Protein 4HKU (pdb70)

Nearest PDB structures (foldseek):
  4hku-assembly1_B  TM=1.006E+00  e=3.211E-22  Listeria monocytogenes EGD-e
  3s5r-assembly1_B  TM=4.618E-01  e=6.213E-03  Syntrophus aciditrophicus SB
  2oer-assembly1_A  TM=4.654E-01  e=6.213E-03  Pseudomonas aeruginosa
  3vvx-assembly1_A  TM=5.019E-01  e=9.910E-02  Salmonella enterica subsp. enterica serovar Typhimurium str. 14028S
  7n54-assembly1_A  TM=4.561E-01  e=1.204E-01  Salmonella enterica subsp. enterica serovar Typhimurium

Organism: Listeria monocytogenes serovar 1/2a (strain ATCC BAA-679 / EGD-e) (NCBI:txid169963)

InterPro domains:
  IPR001647 DNA-binding HTH domain, TetR-type [PF00440] (9-53)
  IPR001647 DNA-binding HTH domain, TetR-type [PR00455] (9-22)
  IPR001647 DNA-binding HTH domain, TetR-type [PR00455] (30-53)
  IPR001647 DNA-binding HTH domain, TetR-type [PS50977] (3-63)
  IPR009057 Homedomain-like superfamily [SSF46689] (5-70)
  IPR041478 Tetracyclin repressor-like, C-terminal domain 27 [PF17935] (78-171)
  IPR050109 HTH-type, TetR-like transcriptional regulator [PTHR30055] (3-124)

Foldseek 3Di:
DADDLVLLLCLVVVCLVPNVPRWLCNSQVVVVHDSVRCCVNPVTVVVSLVVSLVVVVCVLCVCLLVDDDDPPDALLRQLLVSLVCLLVSQLVCCVPVVSNVRSLVVQVVPPVSVVVVLVSQLVSSCVSNVPPPCSNVVCVLCCCRHRCVNNVVCPDPCNVVVSVVSSVVVD/DDDPVVLLVLCVVCLVVNVPDDLCNSCVVVVHDRCVCVVPPVGVVVSLVVNLVVVVCVLCVCLLPDADDPPDALLVQLLVSLVVLLVSQQVVCVVDVSVCRSLVVQVVPVVSVVVVQVSQLVSSCVRNVPPPCSSVVCVLCCCRRRVVNRVCCPPPCNVVVSVVSSVVPD

Sequence (341 aa):
ARLSQEIILNAEKIIYEKGEKTTLYDIASNLNVTHAALYKHYRNKEDLFQKLALRWLEETSREIFAWTQDAGQTPDDALHDWLWLLADTKKKRYKTDRKFLLYTDYIEQNEELVKNHVAHLAQKAEEVSGRTNQGNAIITAFTYFHNPYFASRWEQAGYVDLFEDVWQIVKRLSQEIILNAEKIIYEKGEKTTLYDIASNLNVTHAALYKHYRNKEDLFQKLALRWLEETSREIFAWTQDAGQTPDDALHDWLWLLADTKKKRYKTDRKFLLYTDYIEQNEELVKNHVAHLAQKAEEVSGRTNQGNAIITAFTYFHNPYFASRWEQAGYVDLFEDVWQIVK

Secondary structure (DSSP, 8-state):
----HHHHH--HHHHHHH-----HHHHHHHTTS-GGGGGGT-SSHHHHHHHHHHHHHHHHTHHHHH--PPTT--HHHHHHHHHHHHHHHHHHHHHHS---HHHHHHHHT-HHHHHHHHHHHHHHHHHHH--TT-HHHHHHHTHHHHSGGGGGGTTSTTHHHHHHHHHHHH-/---HHHHH--HHHHHHH-----HHHHHHHHT--STTTTTT-SSHHHHHHHHHHHHHHHHHHHHHH--PPTT--HHHHHHHHHHHHHHHHHHHHHH----HHHHHHHHT-HHHHHHHHHHHHHHHHHHH--TT-HHHHHHHTHHHH-GGGGGGTTSTTHHHHHHHHHHHH-

CATH classification: 1.10.357.10

B-factor: mean 59.95, std 20.64, range [25.45, 154.66]

Radius of gyration: 24.22 Å; Cα contacts (8 Å, |Δi|>4): 277; chains: 2; bounding box: 47×56×80 Å

Solvent-accessible surface area: 18356 Å² total

Structure (mmCIF, N/CA/C/O backbone):
data_4HKU
#
_entry.id   4HKU
#
_cell.length_a   46.668
_cell.length_b   81.560
_cell.length_c   105.425
_cell.angle_alpha   90.00
_cell.angle_beta   90.00
_cell.angle_gamma   90.00
#
_symmetry.space_group_name_H-M   'P 21 21 21'
#
loop_
_entity.id
_entity.type
_entity.pdbx_description
1 polymer 'TetR transcriptional regulator'
2 water water
#
loop_
_atom_site.group_PDB
_atom_site.id
_atom_site.type_symbol
_atom_site.label_atom_id
_atom_site.label_alt_id
_atom_site.label_comp_id
_atom_site.label_asym_id
_atom_site.label_entity_id
_atom_site.label_seq_id
_atom_site.pdbx_PDB_ins_code
_atom_site.Cartn_x
_atom_site.Cartn_y
_atom_site.Cartn_z
_atom_site.occupancy
_atom_site.B_iso_or_equiv
_atom_site.auth_seq_id
_atom_site.auth_comp_id
_atom_site.auth_asym_id
_atom_site.auth_atom_id
_atom_site.pdbx_PDB_model_num
ATOM 1 N N . ALA A 1 5 ? 52.592 -19.444 -17.148 1.00 98.74 2 ALA A N 1
ATOM 2 C CA . ALA A 1 5 ? 51.547 -19.903 -16.245 1.00 98.06 2 ALA A CA 1
ATOM 3 C C . ALA A 1 5 ? 51.929 -19.569 -14.802 1.00 114.60 2 ALA A C 1
ATOM 4 O O . ALA A 1 5 ? 52.959 -20.042 -14.311 1.00 125.99 2 ALA A O 1
ATOM 6 N N . ARG A 1 6 ? 51.109 -18.752 -14.131 1.00 104.95 3 ARG A N 1
ATOM 7 C CA . ARG A 1 6 ? 51.442 -18.224 -12.797 1.00 89.76 3 ARG A CA 1
ATOM 8 C C . ARG A 1 6 ? 50.251 -18.163 -11.832 1.00 81.29 3 ARG A C 1
ATOM 9 O O . ARG A 1 6 ? 49.094 -18.147 -12.250 1.00 79.06 3 ARG A O 1
ATOM 17 N N . LEU A 1 7 ? 50.559 -18.103 -10.536 1.00 66.04 4 LEU A N 1
ATOM 18 C CA . LEU A 1 7 ? 49.554 -17.928 -9.493 1.00 52.44 4 LEU A CA 1
ATOM 19 C C . LEU A 1 7 ? 48.988 -16.527 -9.533 1.00 46.20 4 LEU A C 1
ATOM 20 O O . LEU A 1 7 ? 49.646 -15.584 -9.988 1.00 63.57 4 LEU A O 1
ATOM 25 N N . SER A 1 8 ? 47.769 -16.398 -9.036 1.00 40.52 5 SER A N 1
ATOM 26 C CA . SER A 1 8 ? 47.154 -15.101 -8.794 1.00 45.79 5 SER A CA 1
ATOM 27 C C . SER A 1 8 ? 47.226 -14.744 -7.300 1.00 42.84 5 SER A C 1
ATOM 28 O O . SER A 1 8 ? 47.275 -15.619 -6.419 1.00 40.62 5 SER A O 1
ATOM 31 N N . GLN A 1 9 ? 47.232 -13.451 -7.023 1.00 54.49 6 GLN A N 1
ATOM 32 C CA . GLN A 1 9 ? 47.233 -12.962 -5.655 1.00 49.78 6 GLN A CA 1
ATOM 33 C C . GLN A 1 9 ? 46.041 -13.523 -4.891 1.00 55.56 6 GLN A C 1
ATOM 34 O O . GLN A 1 9 ? 46.155 -13.858 -3.716 1.00 53.37 6 GLN A O 1
ATOM 40 N N . GLU A 1 10 ? 44.897 -13.627 -5.563 1.00 50.16 7 GLU A N 1
ATOM 41 C CA . GLU A 1 10 ? 43.669 -14.063 -4.898 1.00 50.59 7 GLU A CA 1
ATOM 42 C C . GLU A 1 10 ? 43.616 -15.566 -4.622 1.00 54.64 7 GLU A C 1
ATOM 43 O O . GLU A 1 10 ? 43.012 -15.995 -3.636 1.00 50.31 7 GLU A O 1
ATOM 49 N N . ILE A 1 11 ? 44.266 -16.368 -5.460 1.00 45.10 8 ILE A N 1
ATOM 50 C CA . ILE A 1 11 ? 44.270 -17.802 -5.198 1.00 42.74 8 ILE A CA 1
ATOM 51 C C . ILE A 1 11 ? 45.143 -18.082 -3.986 1.00 32.76 8 ILE A C 1
ATOM 52 O O . ILE A 1 11 ? 44.913 -19.033 -3.232 1.00 43.52 8 ILE A O 1
ATOM 57 N N . ILE A 1 12 ? 46.151 -17.239 -3.800 1.00 41.86 9 ILE A N 1
ATOM 58 C CA . ILE A 1 12 ? 47.055 -17.358 -2.657 1.00 30.51 9 ILE A CA 1
ATOM 59 C C . ILE A 1 12 ? 46.308 -16.910 -1.401 1.00 30.73 9 ILE A C 1
ATOM 60 O O . ILE A 1 12 ? 46.203 -17.649 -0.430 1.00 32.38 9 ILE A O 1
ATOM 65 N N . LEU A 1 13 ? 45.769 -15.698 -1.448 1.00 34.73 10 LEU A N 1
ATOM 66 C CA . LEU A 1 13 ? 44.955 -15.187 -0.368 1.00 40.03 10 LEU A CA 1
ATOM 67 C C . LEU A 1 13 ? 43.887 -16.203 0.019 1.00 38.63 10 LEU A C 1
ATOM 68 O O . LEU A 1 13 ? 43.778 -16.595 1.185 1.00 37.22 10 LEU A O 1
ATOM 73 N N . ASN A 1 14 ? 43.096 -16.623 -0.961 1.00 38.00 11 ASN A N 1
ATOM 74 C CA . ASN A 1 14 ? 42.036 -17.586 -0.692 1.00 33.39 11 ASN A CA 1
ATOM 75 C C . ASN A 1 14 ? 42.549 -18.876 -0.055 1.00 38.90 11 ASN A C 1
ATOM 76 O O . ASN A 1 14 ? 41.896 -19.423 0.836 1.00 34.93 11 ASN A O 1
ATOM 89 N N . ALA A 1 16 ? 45.229 -19.292 1.664 1.00 35.22 13 ALA A N 1
ATOM 90 C CA . ALA A 1 16 ? 45.723 -18.939 2.976 1.00 39.93 13 ALA A CA 1
ATOM 91 C C . ALA A 1 16 ? 44.541 -18.893 3.962 1.00 38.34 13 ALA A C 1
ATOM 92 O O . ALA A 1 16 ? 44.628 -19.374 5.112 1.00 29.45 13 ALA A O 1
ATOM 94 N N . GLU A 1 17 ? 43.431 -18.340 3.492 1.00 28.68 14 GLU A N 1
ATOM 95 C CA . GLU A 1 17 ? 42.268 -18.150 4.352 1.00 28.16 14 GLU A CA 1
ATOM 96 C C . GLU A 1 17 ? 41.655 -19.499 4.696 1.00 30.45 14 GLU A C 1
ATOM 97 O O . GLU A 1 17 ? 41.208 -19.736 5.826 1.00 38.99 14 GLU A O 1
ATOM 103 N N . LYS A 1 18 ? 41.655 -20.391 3.714 1.00 35.46 15 LYS A N 1
ATOM 104 C CA . LYS A 1 18 ? 41.122 -21.727 3.914 1.00 40.71 15 LYS A CA 1
ATOM 105 C C . LYS A 1 18 ? 41.943 -22.426 5.012 1.00 42.62 15 LYS A C 1
ATOM 106 O O . LYS A 1 18 ? 41.384 -23.044 5.929 1.00 41.47 15 LYS A O 1
ATOM 112 N N . ILE A 1 19 ? 43.268 -22.291 4.946 1.00 31.65 16 ILE A N 1
ATOM 113 C CA . ILE A 1 19 ? 44.119 -23.013 5.879 1.00 37.22 16 ILE A CA 1
ATOM 114 C C . ILE A 1 19 ? 44.036 -22.421 7.288 1.00 40.11 16 ILE A C 1
ATOM 115 O O . ILE A 1 19 ? 44.002 -23.135 8.284 1.00 44.46 16 ILE A O 1
ATOM 120 N N . ILE A 1 20 ? 43.996 -21.101 7.347 1.00 41.40 17 ILE A N 1
ATOM 121 C CA . ILE A 1 20 ? 43.832 -20.406 8.601 1.00 39.88 17 ILE A CA 1
ATOM 122 C C . ILE A 1 20 ? 42.538 -20.854 9.263 1.00 45.04 17 ILE A C 1
ATOM 123 O O . ILE A 1 20 ? 42.518 -21.154 10.469 1.00 39.88 17 ILE A O 1
ATOM 128 N N . TYR A 1 21 ? 41.462 -20.896 8.474 1.00 33.06 18 TYR A N 1
ATOM 129 C CA . TYR A 1 21 ? 40.167 -21.298 9.005 1.00 39.71 18 TYR A CA 1
ATOM 130 C C . TYR A 1 21 ? 40.250 -22.710 9.574 1.00 40.48 18 TYR A C 1
ATOM 131 O O . TYR A 1 21 ? 39.608 -23.026 10.570 1.00 40.07 18 TYR A O 1
ATOM 140 N N . GLU A 1 22 ? 41.047 -23.556 8.938 1.00 44.93 19 GLU A N 1
ATOM 141 C CA . GLU A 1 22 ? 41.201 -24.928 9.410 1.00 53.92 19 GLU A CA 1
ATOM 142 C C . GLU A 1 22 ? 42.080 -25.037 10.658 1.00 51.31 19 GLU A C 1
ATOM 143 O O . GLU A 1 22 ? 41.809 -25.858 11.522 1.00 48.18 19 GLU A O 1
ATOM 149 N N . LYS A 1 23 ? 43.121 -24.215 10.777 1.00 47.55 20 LYS A N 1
ATOM 150 C CA . LYS A 1 23 ? 44.085 -24.464 11.844 1.00 53.22 20 LYS A CA 1
ATOM 151 C C . LYS A 1 23 ? 44.693 -23.223 12.503 1.00 52.70 20 LYS A C 1
ATOM 152 O O . LYS A 1 23 ? 45.570 -23.337 13.365 1.00 56.39 20 LYS A O 1
ATOM 158 N N . GLY A 1 24 ? 44.211 -22.048 12.118 1.00 53.35 21 GLY A N 1
ATOM 159 C CA . GLY A 1 24 ? 44.636 -20.813 12.749 1.00 35.24 21 GLY A CA 1
ATOM 160 C C . GLY A 1 24 ? 45.899 -20.258 12.125 1.00 41.58 21 GLY A C 1
ATOM 161 O O . GLY A 1 24 ? 46.671 -20.993 11.498 1.00 38.10 21 GLY A O 1
ATOM 170 N N . GLU A 1 26 ? 48.675 -19.039 13.633 1.00 46.39 23 GLU A N 1
ATOM 171 C CA . GLU A 1 26 ? 49.945 -19.394 14.255 1.00 53.19 23 GLU A CA 1
ATOM 172 C C . GLU A 1 26 ? 50.614 -20.619 13.619 1.00 53.92 23 GLU A C 1
ATOM 173 O O . GLU A 1 26 ? 51.845 -20.743 13.628 1.00 50.08 23 GLU A O 1
ATOM 179 N N . LYS A 1 27 ? 49.803 -21.522 13.078 1.00 43.58 24 LYS A N 1
ATOM 180 C CA . LYS A 1 27 ? 50.316 -22.783 12.563 1.00 40.46 24 LYS A CA 1
ATOM 181 C C . LYS A 1 27 ? 50.333 -22.780 11.037 1.00 48.35 24 LYS A C 1
ATOM 182 O O . LYS A 1 27 ? 50.578 -23.806 10.417 1.00 48.35 24 LYS A O 1
ATOM 188 N N . THR A 1 28 ? 50.085 -21.621 10.440 1.00 40.19 25 THR A N 1
ATOM 189 C CA . THR A 1 28 ? 50.007 -21.527 8.988 1.00 50.77 25 THR A CA 1
ATOM 190 C C . THR A 1 28 ? 51.236 -20.833 8.426 1.00 53.24 25 THR A C 1
ATOM 191 O O . THR A 1 28 ? 51.570 -19.714 8.836 1.00 45.91 25 THR A O 1
ATOM 195 N N . THR A 1 29 ? 51.909 -21.503 7.496 1.00 34.08 26 THR A N 1
ATOM 196 C CA . THR A 1 29 ? 53.101 -20.927 6.885 1.00 34.05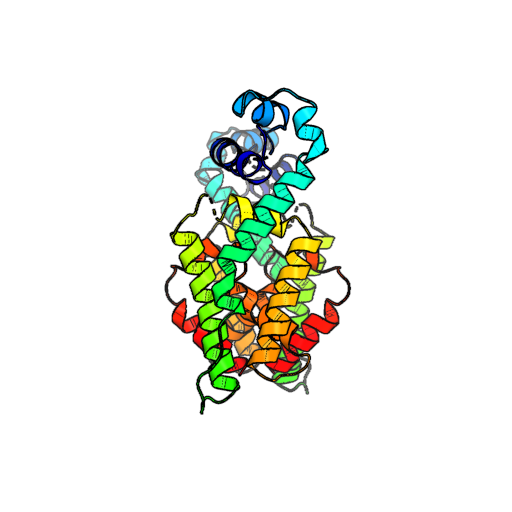 26 THR A CA 1
ATOM 197 C C . THR A 1 29 ? 52.934 -20.806 5.373 1.00 40.98 26 THR A C 1
ATOM 198 O O . THR A 1 29 ? 52.032 -21.430 4.793 1.00 35.61 26 THR A O 1
ATOM 202 N N . LEU A 1 30 ? 53.782 -19.994 4.745 1.00 29.47 27 LEU A N 1
ATOM 203 C CA . LEU A 1 30 ? 53.829 -19.940 3.275 1.00 40.20 27 LEU A CA 1
ATOM 204 C C . LEU A 1 30 ? 54.089 -21.327 2.703 1.00 45.22 27 LEU A C 1
ATOM 205 O O . LEU A 1 30 ? 53.566 -21.684 1.646 1.00 33.36 27 LEU A O 1
ATOM 210 N N . TYR A 1 31 ? 54.905 -22.111 3.396 1.00 33.97 28 TYR A N 1
ATOM 211 C CA . TYR A 1 31 ? 55.165 -23.439 2.898 1.00 37.63 28 TYR A CA 1
ATOM 212 C C . TYR A 1 31 ? 53.872 -24.259 2.810 1.00 41.36 28 TYR A C 1
ATOM 213 O O . TYR A 1 31 ? 53.688 -25.013 1.861 1.00 43.50 28 TYR A O 1
ATOM 222 N N . ASP A 1 32 ? 52.993 -24.120 3.800 1.00 40.78 29 ASP A N 1
ATOM 223 C CA . ASP A 1 32 ? 51.718 -24.849 3.793 1.00 35.57 29 ASP A CA 1
ATOM 224 C C . ASP A 1 32 ? 50.874 -24.389 2.595 1.00 41.91 29 ASP A C 1
ATOM 225 O O . ASP A 1 32 ? 50.249 -25.188 1.901 1.00 34.26 29 ASP A O 1
ATOM 230 N N . ILE A 1 33 ? 50.837 -23.083 2.377 1.00 32.26 30 ILE A N 1
ATOM 231 C CA . ILE A 1 33 ? 50.052 -22.533 1.293 1.00 36.51 30 ILE A CA 1
ATOM 232 C C . ILE A 1 33 ? 50.577 -22.997 -0.079 1.00 39.64 30 ILE A C 1
ATOM 233 O O . ILE A 1 33 ? 49.798 -23.429 -0.932 1.00 35.96 30 ILE A O 1
ATOM 238 N N . ALA A 1 34 ? 51.895 -22.951 -0.278 1.00 40.49 31 ALA A N 1
ATOM 239 C CA . ALA A 1 34 ? 52.474 -23.416 -1.545 1.00 42.24 31 ALA A CA 1
ATOM 240 C C . ALA A 1 34 ? 52.132 -24.880 -1.794 1.00 42.57 31 ALA A C 1
ATOM 241 O O . ALA A 1 34 ? 51.716 -25.260 -2.887 1.00 45.92 31 ALA A O 1
ATOM 243 N N . SER A 1 35 ? 52.326 -25.693 -0.762 1.00 38.00 32 SER A N 1
ATOM 244 C CA . SER A 1 35 ? 52.173 -27.126 -0.870 1.00 43.66 32 SER A CA 1
ATOM 245 C C . SER A 1 35 ? 50.756 -27.485 -1.324 1.00 47.38 32 SER A C 1
ATOM 246 O O . SER A 1 35 ? 50.560 -28.294 -2.228 1.00 43.13 32 SER A O 1
ATOM 249 N N . ASN A 1 36 ? 49.772 -26.859 -0.698 1.00 40.17 33 ASN A N 1
ATOM 250 C CA . ASN A 1 36 ? 48.381 -27.054 -1.074 1.00 47.49 33 ASN A CA 1
ATOM 251 C C . ASN A 1 36 ? 48.028 -26.520 -2.454 1.00 49.34 33 ASN A C 1
ATOM 252 O O . ASN A 1 36 ? 47.052 -26.957 -3.070 1.00 48.13 33 ASN A O 1
ATOM 257 N N . LEU A 1 37 ? 48.811 -25.568 -2.932 1.00 42.51 34 LEU A N 1
ATOM 258 C CA . LEU A 1 37 ? 48.586 -25.024 -4.260 1.00 41.13 34 LEU A CA 1
ATOM 259 C C . LEU A 1 37 ? 49.389 -25.787 -5.300 1.00 37.76 34 LEU A C 1
ATOM 260 O O . LEU A 1 37 ? 49.472 -25.372 -6.446 1.00 47.18 34 LEU A O 1
ATOM 265 N N . ASN A 1 38 ? 50.004 -26.889 -4.895 1.00 39.85 35 ASN A N 1
ATOM 266 C CA . ASN A 1 38 ? 50.811 -27.654 -5.828 1.00 43.68 35 ASN A CA 1
ATOM 267 C C . ASN A 1 38 ? 51.883 -26.797 -6.517 1.00 46.54 35 ASN A C 1
ATOM 268 O O . ASN A 1 38 ? 52.152 -26.962 -7.708 1.00 40.82 35 ASN A O 1
ATOM 273 N N . VAL A 1 39 ? 52.494 -25.876 -5.779 1.00 49.33 36 VAL A N 1
ATOM 274 C CA . VAL A 1 39 ? 53.518 -25.014 -6.372 1.00 39.25 36 VAL A CA 1
ATOM 275 C C . VAL A 1 39 ? 54.758 -24.948 -5.494 1.00 49.68 36 VAL A C 1
ATOM 276 O O . VAL A 1 39 ? 54.670 -25.096 -4.273 1.00 45.02 36 VAL A O 1
ATOM 280 N N . THR A 1 40 ? 55.922 -24.747 -6.102 1.00 52.56 37 THR A N 1
ATOM 281 C CA . THR A 1 40 ? 57.134 -24.607 -5.302 1.00 36.47 37 THR A CA 1
ATOM 282 C C . THR A 1 40 ? 57.089 -23.353 -4.428 1.00 42.53 37 THR A C 1
ATOM 283 O O . THR A 1 40 ? 56.703 -22.258 -4.863 1.00 40.87 37 THR A O 1
ATOM 287 N N . HIS A 1 41 ? 57.452 -23.579 -3.172 1.00 43.02 38 HIS A N 1
ATOM 288 C CA . HIS A 1 41 ? 57.620 -22.589 -2.125 1.00 49.66 38 HIS A CA 1
ATOM 289 C C . HIS A 1 41 ? 58.075 -21.198 -2.615 1.00 47.47 38 HIS A C 1
ATOM 290 O O . HIS A 1 41 ? 57.389 -20.199 -2.415 1.00 36.48 38 HIS A O 1
ATOM 297 N N . ALA A 1 42 ? 59.238 -21.134 -3.254 1.00 50.23 39 ALA A N 1
ATOM 298 C CA . ALA A 1 42 ? 59.806 -19.853 -3.680 1.00 51.07 39 ALA A CA 1
ATOM 299 C C . ALA A 1 42 ? 58.872 -18.957 -4.516 1.00 47.54 39 ALA A C 1
ATOM 300 O O . ALA A 1 42 ? 59.031 -17.738 -4.523 1.00 46.95 39 ALA A O 1
ATOM 302 N N . ALA A 1 43 ? 57.901 -19.550 -5.209 1.00 41.94 40 ALA A N 1
ATOM 303 C CA . ALA A 1 43 ? 57.060 -18.788 -6.135 1.00 33.79 40 ALA A CA 1
ATOM 304 C C . ALA A 1 43 ? 56.117 -17.835 -5.392 1.00 42.17 40 ALA A C 1
ATOM 305 O O . ALA A 1 43 ? 55.620 -16.869 -5.957 1.00 41.31 40 ALA A O 1
ATOM 307 N N . LEU A 1 44 ? 55.870 -18.112 -4.121 1.00 42.13 41 LEU A N 1
ATOM 308 C CA . LEU A 1 44 ? 54.993 -17.254 -3.343 1.00 43.62 41 LEU A CA 1
ATOM 309 C C . LEU A 1 44 ? 55.598 -15.873 -3.090 1.00 44.66 41 LEU A C 1
ATOM 310 O O . LEU A 1 44 ? 54.878 -14.887 -2.921 1.00 46.99 41 LEU A O 1
ATOM 315 N N . TYR A 1 45 ? 56.923 -15.808 -3.075 1.00 37.92 42 TYR A N 1
ATOM 316 C CA . TYR A 1 45 ? 57.613 -14.657 -2.498 1.00 42.29 42 TYR A CA 1
ATOM 317 C C . TYR A 1 45 ? 57.486 -13.393 -3.310 1.00 48.25 42 TYR A C 1
ATOM 318 O O . TYR A 1 45 ? 57.676 -12.300 -2.782 1.00 51.95 42 TYR A O 1
ATOM 327 N N . LYS A 1 46 ? 57.169 -13.536 -4.593 1.00 43.36 43 LYS A N 1
ATOM 328 C CA . LYS A 1 46 ? 57.000 -12.367 -5.439 1.00 52.77 43 LYS A CA 1
ATOM 329 C C . LYS A 1 46 ? 55.695 -11.641 -5.088 1.00 55.63 43 LYS A C 1
ATOM 330 O O . LYS A 1 46 ? 55.520 -10.465 -5.419 1.00 60.71 43 LYS A O 1
ATOM 336 N N . HIS A 1 47 ? 54.795 -12.347 -4.409 1.00 40.96 44 HIS A N 1
ATOM 337 C CA . HIS A 1 47 ? 53.533 -11.761 -3.942 1.00 47.84 44 HIS A CA 1
ATOM 338 C C . HIS A 1 47 ? 53.636 -11.306 -2.495 1.00 50.81 44 HIS A C 1
ATOM 339 O O . HIS A 1 47 ? 53.253 -10.182 -2.165 1.00 49.89 44 HIS A O 1
ATOM 346 N N . TYR A 1 48 ? 54.157 -12.183 -1.636 1.00 51.43 45 TYR A N 1
ATOM 347 C CA . TYR A 1 48 ? 54.277 -11.884 -0.212 1.00 41.17 45 TYR A CA 1
ATOM 348 C C . TYR A 1 48 ? 55.637 -12.316 0.351 1.00 50.49 45 TYR A C 1
ATOM 349 O O . TYR A 1 48 ? 56.004 -13.505 0.286 1.00 42.77 45 TYR A O 1
ATOM 358 N N . ARG A 1 49 ? 56.366 -11.334 0.889 1.00 44.00 46 ARG A N 1
ATOM 359 C CA . ARG A 1 49 ? 57.686 -11.536 1.482 1.00 55.49 46 ARG A CA 1
ATOM 360 C C . ARG A 1 49 ? 57.671 -12.595 2.566 1.00 46.98 46 ARG A C 1
ATOM 361 O O . ARG A 1 49 ? 58.618 -13.349 2.709 1.00 37.34 46 ARG A O 1
ATOM 369 N N . ASN A 1 50 ? 56.580 -12.636 3.323 1.00 38.99 47 ASN A N 1
ATOM 370 C CA . ASN A 1 50 ? 56.462 -13.488 4.502 1.00 42.98 47 ASN A CA 1
ATOM 371 C C . ASN A 1 50 ? 54.993 -13.565 4.847 1.00 46.90 47 ASN A C 1
ATOM 372 O O . ASN A 1 50 ? 54.193 -12.767 4.344 1.00 47.20 47 ASN A O 1
ATOM 377 N N . LYS A 1 51 ? 54.633 -14.518 5.699 1.00 47.24 48 LYS A N 1
ATOM 378 C CA . LYS A 1 51 ? 53.247 -14.681 6.095 1.00 49.57 48 LYS A CA 1
ATOM 379 C C . LYS A 1 51 ? 52.656 -13.465 6.842 1.00 48.25 48 LYS A C 1
ATOM 380 O O . LYS A 1 51 ? 51.439 -13.267 6.799 1.00 40.14 48 LYS A O 1
ATOM 386 N N . GLU A 1 52 ? 53.492 -12.655 7.508 1.00 34.19 49 GLU A N 1
ATOM 387 C CA . GLU A 1 52 ? 52.959 -11.510 8.271 1.00 36.54 49 GLU A CA 1
ATOM 388 C C . GLU A 1 52 ? 52.321 -10.499 7.319 1.00 43.49 49 GLU A C 1
ATOM 389 O O . GLU A 1 52 ? 51.232 -9.998 7.580 1.00 36.79 49 GLU A O 1
ATOM 395 N N . ASP A 1 53 ? 52.998 -10.200 6.210 1.00 39.85 50 ASP A N 1
ATOM 396 C CA . ASP A 1 53 ? 52.403 -9.308 5.217 1.00 46.87 50 ASP A CA 1
ATOM 397 C C . ASP A 1 53 ? 51.127 -9.910 4.620 1.00 45.02 50 ASP A C 1
ATOM 398 O O . ASP A 1 53 ? 50.132 -9.218 4.414 1.00 44.21 50 ASP A O 1
ATOM 403 N N . LEU A 1 54 ? 51.156 -11.209 4.360 1.00 37.80 51 LEU A N 1
ATOM 404 C CA . LEU A 1 54 ? 49.977 -11.896 3.844 1.00 35.60 51 LEU A CA 1
ATOM 405 C C . LEU A 1 54 ? 48.822 -11.903 4.843 1.00 42.67 51 LEU A 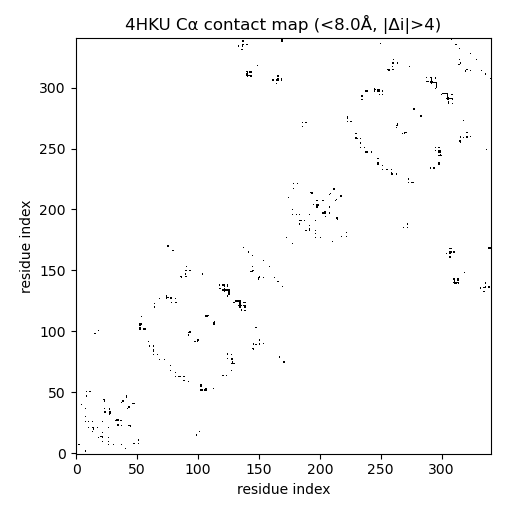C 1
ATOM 406 O O . LEU A 1 54 ? 47.663 -11.654 4.460 1.00 40.32 51 LEU A O 1
ATOM 411 N N . PHE A 1 55 ? 49.138 -12.171 6.120 1.00 35.52 52 PHE A N 1
ATOM 412 C CA . PHE A 1 55 ? 48.125 -12.136 7.177 1.00 29.94 52 PHE A CA 1
ATOM 413 C C . PHE A 1 55 ? 47.524 -10.733 7.296 1.00 38.82 52 PHE A C 1
ATOM 414 O O . PHE A 1 55 ? 46.314 -10.581 7.454 1.00 33.65 52 PHE A O 1
ATOM 422 N N . GLN A 1 56 ? 48.371 -9.709 7.218 1.00 35.47 53 GLN A N 1
ATOM 423 C CA . GLN A 1 56 ? 47.887 -8.336 7.316 1.00 40.91 53 GLN A CA 1
ATOM 424 C C . GLN A 1 56 ? 46.911 -8.011 6.187 1.00 45.50 53 GLN A C 1
ATOM 425 O O . GLN A 1 56 ? 45.888 -7.348 6.409 1.00 40.94 53 GLN A O 1
ATOM 431 N N . LYS A 1 57 ? 47.209 -8.490 4.979 1.00 37.18 54 LYS A N 1
ATOM 432 C CA . LYS A 1 57 ? 46.311 -8.229 3.844 1.00 35.33 54 LYS A CA 1
ATOM 433 C C . LYS A 1 57 ? 44.990 -8.987 3.997 1.00 32.87 54 LYS A C 1
ATOM 434 O O . LYS A 1 57 ? 43.945 -8.486 3.598 1.00 35.66 54 LYS A O 1
ATOM 436 N N . LEU A 1 58 ? 45.031 -10.179 4.594 1.00 25.70 55 LEU A N 1
ATOM 437 C CA . LEU A 1 58 ? 43.804 -10.944 4.810 1.00 41.38 55 LEU A CA 1
ATOM 438 C C . LEU A 1 58 ? 42.907 -10.194 5.764 1.00 49.73 55 LEU A C 1
ATOM 439 O O . LEU A 1 58 ? 41.724 -9.992 5.493 1.00 54.47 55 LEU A O 1
ATOM 444 N N . ALA A 1 59 ? 43.487 -9.779 6.883 1.00 42.33 56 ALA A N 1
ATOM 445 C CA . ALA A 1 59 ? 42.723 -9.131 7.929 1.00 38.78 56 ALA A CA 1
ATOM 446 C C . ALA A 1 59 ? 42.085 -7.853 7.400 1.00 38.55 56 ALA A C 1
ATOM 447 O O . ALA A 1 59 ? 40.900 -7.598 7.616 1.00 39.03 56 ALA A O 1
ATOM 449 N N . LEU A 1 60 ? 42.883 -7.061 6.698 1.00 32.00 57 LEU A N 1
ATOM 450 C CA . LEU A 1 60 ? 42.403 -5.831 6.109 1.00 40.31 57 LEU A CA 1
ATOM 451 C C . LEU A 1 60 ? 41.287 -6.093 5.105 1.00 41.55 57 LEU A C 1
ATOM 452 O O . LEU A 1 60 ? 40.342 -5.307 5.005 1.00 45.68 57 LEU A O 1
ATOM 457 N N . ARG A 1 61 ? 41.399 -7.191 4.364 1.00 31.88 58 ARG A N 1
ATOM 458 C CA . ARG A 1 61 ? 40.423 -7.499 3.316 1.00 44.20 58 ARG A CA 1
ATOM 459 C C . ARG A 1 61 ? 39.091 -7.811 3.968 1.00 44.76 58 ARG A C 1
ATOM 460 O O . ARG A 1 61 ? 38.038 -7.333 3.550 1.00 39.86 58 ARG A O 1
ATOM 468 N N . TRP A 1 62 ? 39.166 -8.623 5.010 1.00 27.40 59 TRP A N 1
ATOM 469 C CA . TRP A 1 62 ? 37.987 -9.045 5.757 1.00 40.06 59 TRP A CA 1
ATOM 470 C C . TRP A 1 62 ? 37.336 -7.824 6.380 1.00 43.19 59 TRP A C 1
ATOM 471 O O . TRP A 1 62 ? 36.109 -7.662 6.329 1.00 33.27 59 TRP A O 1
ATOM 482 N N . LEU A 1 63 ? 38.163 -6.952 6.947 1.00 39.01 60 LEU A N 1
ATOM 483 C CA . LEU A 1 63 ? 37.655 -5.735 7.568 1.00 41.15 60 LEU A CA 1
ATOM 484 C C . LEU A 1 63 ? 36.989 -4.847 6.528 1.00 43.27 60 LEU A C 1
ATOM 485 O O . LEU A 1 63 ? 35.931 -4.270 6.768 1.00 43.58 60 LEU A O 1
ATOM 490 N N . GLU A 1 64 ? 37.615 -4.757 5.365 1.00 45.54 61 GLU A N 1
ATOM 491 C CA . GLU A 1 64 ? 37.118 -3.895 4.299 1.00 50.62 61 GLU A CA 1
ATOM 492 C C . GLU A 1 64 ? 35.758 -4.363 3.816 1.00 39.14 61 GLU A C 1
ATOM 493 O O . GLU A 1 64 ? 34.812 -3.562 3.725 1.00 48.50 61 GLU A O 1
ATOM 499 N N . GLU A 1 65 ? 35.662 -5.664 3.542 1.00 47.21 62 GLU A N 1
ATOM 500 C CA . GLU A 1 65 ? 34.443 -6.275 2.994 1.00 54.64 62 GLU A CA 1
ATOM 501 C C . GLU A 1 65 ? 33.299 -6.320 3.999 1.00 58.05 62 GLU A C 1
ATOM 502 O O . GLU A 1 65 ? 32.149 -6.086 3.635 1.00 65.92 62 GLU A O 1
ATOM 508 N N . THR A 1 66 ? 33.600 -6.614 5.261 1.00 47.54 63 THR A N 1
ATOM 509 C CA . THR A 1 66 ? 32.531 -6.686 6.248 1.00 51.30 63 THR A CA 1
ATOM 510 C C . THR A 1 66 ? 32.012 -5.319 6.663 1.00 51.32 63 THR A C 1
ATOM 511 O O . THR A 1 66 ? 31.027 -5.245 7.372 1.00 42.74 63 THR A O 1
ATOM 515 N N . SER A 1 67 ? 32.664 -4.244 6.226 1.00 49.95 64 SER A N 1
ATOM 516 C CA . SER A 1 67 ? 32.288 -2.911 6.689 1.00 40.79 64 SER A CA 1
ATOM 517 C C . SER A 1 67 ? 31.690 -2.040 5.586 1.00 40.59 64 SER A C 1
ATOM 518 O O . SER A 1 67 ? 31.323 -0.892 5.841 1.00 40.29 64 SER A O 1
ATOM 521 N N . ARG A 1 68 ? 31.595 -2.591 4.369 1.00 51.49 65 ARG A N 1
ATOM 522 C CA . ARG A 1 68 ? 31.199 -1.808 3.190 1.00 52.20 65 ARG A CA 1
ATOM 523 C C . ARG A 1 68 ? 29.846 -1.128 3.348 1.00 64.49 65 ARG A C 1
ATOM 524 O O . ARG A 1 68 ? 29.641 -0.041 2.818 1.00 66.19 65 ARG A O 1
ATOM 532 N N . GLU A 1 69 ? 28.931 -1.784 4.058 1.00 47.63 66 GLU A N 1
ATOM 533 C CA . GLU A 1 69 ? 27.581 -1.280 4.225 1.00 55.23 66 GLU A CA 1
ATOM 534 C C . GLU A 1 69 ? 27.525 -0.117 5.205 1.00 55.89 66 GLU A C 1
ATOM 535 O O . GLU A 1 69 ? 26.682 0.775 5.073 1.00 55.89 66 GLU A O 1
ATOM 541 N N . ILE A 1 70 ? 28.411 -0.143 6.195 1.00 45.69 67 ILE A N 1
ATOM 542 C CA . ILE A 1 70 ? 28.465 0.928 7.178 1.00 53.50 67 ILE A CA 1
ATOM 543 C C . ILE A 1 70 ? 28.863 2.228 6.494 1.00 50.60 67 ILE A C 1
ATOM 544 O O . ILE A 1 70 ? 28.328 3.305 6.784 1.00 47.80 67 ILE A O 1
ATOM 549 N N . PHE A 1 71 ? 29.820 2.113 5.581 1.00 49.26 68 PHE A N 1
ATOM 550 C CA . PHE A 1 71 ? 30.359 3.274 4.890 1.00 55.83 68 PHE A CA 1
ATOM 551 C C . PHE A 1 71 ? 29.543 3.701 3.684 1.00 63.42 68 PHE A C 1
ATOM 552 O O . PHE A 1 71 ? 29.609 4.865 3.270 1.00 71.17 68 PHE A O 1
ATOM 560 N N . ALA A 1 72 ? 28.751 2.788 3.130 1.00 39.80 69 ALA A N 1
ATOM 561 C CA . ALA A 1 72 ? 27.977 3.135 1.927 1.00 51.39 69 ALA A CA 1
ATOM 562 C C . ALA A 1 72 ? 26.592 3.668 2.295 1.00 51.77 69 ALA A C 1
ATOM 563 O O . ALA A 1 72 ? 25.823 4.112 1.439 1.00 55.69 69 ALA A O 1
ATOM 565 N N . TRP A 1 73 ? 26.304 3.638 3.593 1.00 58.83 70 TRP A N 1
ATOM 566 C CA . TRP A 1 73 ? 24.965 3.884 4.109 1.00 59.97 70 TRP A CA 1
ATOM 567 C C . TRP A 1 73 ? 24.418 5.268 3.751 1.00 59.81 70 TRP A C 1
ATOM 568 O O . TRP A 1 73 ? 25.093 6.281 3.929 1.00 60.05 70 TRP A O 1
ATOM 579 N N . THR A 1 74 ? 23.188 5.305 3.253 1.00 55.88 71 THR A N 1
ATOM 580 C CA . THR A 1 74 ? 22.481 6.572 3.061 1.00 56.67 71 THR A CA 1
ATOM 581 C C . THR A 1 74 ? 21.217 6.629 3.920 1.00 67.25 71 THR A C 1
ATOM 582 O O . THR A 1 74 ? 20.602 5.600 4.193 1.00 74.62 71 THR A O 1
ATOM 586 N N . GLN A 1 75 ? 20.826 7.830 4.333 1.00 71.04 72 GLN A N 1
ATOM 587 C CA . GLN A 1 75 ? 19.561 8.024 5.041 1.00 73.61 72 GLN A CA 1
ATOM 588 C C . GLN A 1 75 ? 18.401 8.141 4.059 1.00 73.01 72 GLN A C 1
ATOM 589 O O . GLN A 1 75 ? 18.599 8.415 2.875 1.00 76.42 72 GLN A O 1
ATOM 595 N N . ASP A 1 76 ? 17.185 7.933 4.548 1.00 72.59 73 ASP A N 1
ATOM 596 C CA . ASP A 1 76 ? 16.008 8.150 3.718 1.00 76.23 73 ASP A CA 1
ATOM 597 C C . ASP A 1 76 ? 15.725 9.631 3.683 1.00 70.58 73 ASP A C 1
ATOM 598 O O . ASP A 1 76 ? 15.981 10.342 4.651 1.00 69.69 73 ASP A O 1
ATOM 603 N N . ALA A 1 77 ? 15.228 10.103 2.555 1.00 70.15 74 ALA A N 1
ATOM 604 C CA . ALA A 1 77 ? 14.830 11.492 2.461 1.00 82.47 74 ALA A CA 1
ATOM 605 C C . ALA A 1 77 ? 13.861 11.761 3.595 1.00 82.45 74 ALA A C 1
ATOM 606 O O . ALA A 1 77 ? 13.081 10.882 3.973 1.00 80.61 74 ALA A O 1
ATOM 608 N N . GLY A 1 78 ? 13.934 12.958 4.163 1.00 89.25 75 GLY A N 1
ATOM 609 C CA . GLY A 1 78 ? 13.051 13.320 5.258 1.00 92.09 75 GLY A CA 1
ATOM 610 C C . GLY A 1 78 ? 13.527 12.945 6.655 1.00 84.45 75 GLY A C 1
ATOM 611 O O . GLY A 1 78 ? 12.816 13.186 7.630 1.00 89.57 75 GLY A O 1
ATOM 612 N N . GLN A 1 79 ? 14.709 12.350 6.776 1.00 78.58 76 GLN A N 1
ATOM 613 C CA . GLN A 1 79 ? 15.281 12.150 8.111 1.00 75.11 76 GLN A CA 1
ATOM 614 C C . GLN A 1 79 ? 16.064 13.377 8.521 1.00 60.61 76 GLN A C 1
ATOM 615 O O . GLN A 1 79 ? 16.735 13.991 7.699 1.00 61.84 76 GLN A O 1
ATOM 621 N N . THR A 1 80 ? 15.936 13.754 9.785 1.00 55.12 77 THR A N 1
ATOM 622 C CA . THR A 1 80 ? 16.792 14.781 10.365 1.00 58.62 77 THR A CA 1
ATOM 623 C C . THR A 1 80 ? 18.189 14.210 10.590 1.00 60.35 77 THR A C 1
ATOM 624 O O . THR A 1 80 ? 18.360 13.000 10.757 1.00 56.76 77 THR A O 1
ATOM 628 N N . PRO A 1 81 ? 19.197 15.083 10.624 1.00 60.27 78 PRO A N 1
ATOM 629 C CA . PRO A 1 81 ? 20.557 14.596 10.848 1.00 55.86 78 PRO A CA 1
ATOM 630 C C . PRO A 1 81 ? 20.657 13.769 12.141 1.00 55.70 78 PRO A C 1
ATOM 631 O O . PRO A 1 81 ? 21.426 12.799 12.197 1.00 46.43 78 PRO A O 1
ATOM 635 N N . ASP A 1 82 ? 19.888 14.141 13.162 1.00 47.78 79 ASP A N 1
ATOM 636 C CA . ASP A 1 82 ? 19.895 13.390 14.422 1.00 48.32 79 ASP A CA 1
ATOM 637 C C . ASP A 1 82 ? 19.326 11.976 14.275 1.00 49.39 79 ASP A C 1
ATOM 638 O O . ASP A 1 82 ? 19.879 11.017 14.821 1.00 46.91 79 ASP A O 1
ATOM 643 N N . ASP A 1 83 ? 18.206 11.857 13.570 1.00 55.45 80 ASP A N 1
ATOM 644 C CA . ASP A 1 83 ? 17.587 10.558 13.360 1.00 57.47 80 ASP A CA 1
ATOM 645 C C . ASP A 1 83 ? 18.516 9.710 12.507 1.00 52.44 80 ASP A C 1
ATOM 646 O O . ASP A 1 83 ? 18.714 8.528 12.764 1.00 47.80 80 ASP A O 1
ATOM 651 N N . ALA A 1 84 ? 19.109 10.326 11.500 1.00 53.48 81 ALA A N 1
ATOM 652 C CA . ALA A 1 84 ? 20.060 9.598 10.670 1.00 62.56 81 ALA A CA 1
ATOM 653 C C . ALA A 1 84 ? 21.240 9.113 11.520 1.00 50.58 81 ALA A C 1
ATOM 654 O O . ALA A 1 84 ? 21.596 7.934 11.471 1.00 40.62 81 ALA A O 1
ATOM 656 N N . LEU A 1 85 ? 21.835 10.012 12.301 1.00 51.91 82 LEU A N 1
ATOM 657 C CA . LEU A 1 85 ? 22.937 9.617 13.187 1.00 58.24 82 LEU A CA 1
ATOM 658 C C . LEU A 1 85 ? 22.574 8.404 14.038 1.00 47.31 82 LEU A C 1
ATOM 659 O O . LEU A 1 85 ? 23.343 7.447 14.137 1.00 43.34 82 LEU A O 1
ATOM 664 N N . HIS A 1 86 ? 21.402 8.463 14.658 1.00 46.43 83 HIS A N 1
ATOM 665 C CA . HIS A 1 86 ? 20.900 7.337 15.438 1.00 36.13 83 HIS A CA 1
ATOM 666 C C . HIS A 1 86 ? 20.831 6.063 14.602 1.00 42.93 83 HIS A C 1
ATOM 667 O O . HIS A 1 86 ? 21.312 5.020 15.032 1.00 38.04 83 HIS A O 1
ATOM 674 N N . ASP A 1 87 ? 20.212 6.140 13.418 1.00 35.34 84 ASP A N 1
ATOM 675 C CA . ASP A 1 87 ? 20.013 4.932 12.618 1.00 43.27 84 ASP A CA 1
ATOM 676 C C . ASP A 1 87 ? 21.354 4.376 12.145 1.00 47.36 84 ASP A C 1
ATOM 677 O O . ASP A 1 87 ? 21.570 3.165 12.121 1.00 43.70 84 ASP A O 1
ATOM 682 N N . TRP A 1 88 ? 22.271 5.269 11.807 1.00 38.83 85 TRP A N 1
ATOM 683 C CA . TRP A 1 88 ? 23.580 4.826 11.388 1.00 39.98 85 TRP A CA 1
ATOM 684 C C . TRP A 1 88 ? 24.357 4.138 12.519 1.00 41.09 85 TRP A C 1
ATOM 685 O O . TRP A 1 88 ? 24.953 3.076 12.311 1.00 43.85 85 TRP A O 1
ATOM 696 N N . LEU A 1 89 ? 24.342 4.724 13.712 1.00 35.10 86 LEU A 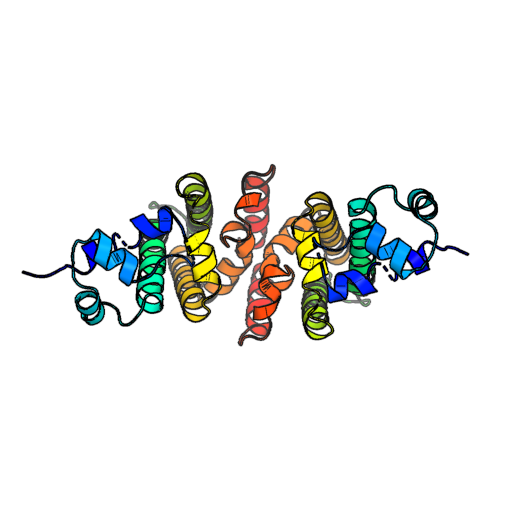N 1
ATOM 697 C CA . LEU A 1 89 ? 25.014 4.101 14.852 1.00 41.65 86 LEU A CA 1
ATOM 698 C C . LEU A 1 89 ? 24.438 2.718 15.158 1.00 44.20 86 LEU A C 1
ATOM 699 O O . LEU A 1 89 ? 25.177 1.768 15.452 1.00 44.34 86 LEU A O 1
ATOM 704 N N . TRP A 1 90 ? 23.118 2.604 15.095 1.00 37.17 87 TRP A N 1
ATOM 705 C CA . TRP A 1 90 ? 22.478 1.315 15.304 1.00 42.82 87 TRP A CA 1
ATOM 706 C C . TRP A 1 90 ? 22.951 0.297 14.268 1.00 48.26 87 TRP A C 1
ATOM 707 O O . TRP A 1 90 ? 23.263 -0.846 14.622 1.00 45.38 87 TRP A O 1
ATOM 718 N N . LEU A 1 91 ? 23.022 0.721 12.999 1.00 44.12 88 LEU A N 1
ATOM 719 C CA . LEU A 1 91 ? 23.486 -0.155 11.908 1.00 39.85 88 LEU A CA 1
ATOM 720 C C . LEU A 1 91 ? 24.913 -0.619 12.133 1.00 42.95 88 LEU A C 1
ATOM 721 O O . LEU A 1 91 ? 25.220 -1.789 11.952 1.00 45.54 88 LEU A O 1
ATOM 726 N N . LEU A 1 92 ? 25.780 0.307 12.530 1.00 41.51 89 LEU A N 1
ATOM 727 C CA . LEU A 1 92 ? 27.152 -0.029 12.876 1.00 36.22 89 LEU A CA 1
ATOM 728 C C . LEU A 1 92 ? 27.169 -1.111 13.960 1.00 47.18 89 LEU A C 1
ATOM 729 O O . LEU A 1 92 ? 27.856 -2.128 13.837 1.00 45.83 89 LEU A O 1
ATOM 734 N N . ALA A 1 93 ? 26.401 -0.880 15.022 1.00 38.33 90 ALA A N 1
ATOM 735 C CA . ALA A 1 93 ? 26.312 -1.819 16.136 1.00 39.30 90 ALA A CA 1
ATOM 736 C C . ALA A 1 93 ? 25.760 -3.154 15.677 1.00 42.83 90 ALA A C 1
ATOM 737 O O . ALA A 1 93 ? 26.293 -4.215 16.005 1.00 39.32 90 ALA A O 1
ATOM 739 N N . ASP A 1 94 ? 24.679 -3.079 14.911 1.00 45.39 91 ASP A N 1
ATOM 740 C CA . ASP A 1 94 ? 24.008 -4.261 14.405 1.00 46.39 91 ASP A CA 1
ATOM 741 C C . ASP A 1 94 ? 24.925 -5.058 13.489 1.00 48.95 91 ASP A C 1
ATOM 742 O O . ASP A 1 94 ? 24.921 -6.290 13.500 1.00 41.49 91 ASP A O 1
ATOM 747 N N . THR A 1 95 ? 25.711 -4.351 12.692 1.00 49.73 92 THR A N 1
ATOM 748 C CA . THR A 1 95 ? 26.567 -5.023 11.721 1.00 53.05 92 THR A CA 1
ATOM 749 C C . THR A 1 95 ? 27.672 -5.830 12.422 1.00 53.74 92 THR A C 1
ATOM 750 O O . THR A 1 95 ? 27.899 -6.989 12.056 1.00 43.63 92 THR A O 1
ATOM 754 N N . LYS A 1 96 ? 28.309 -5.245 13.450 1.00 44.89 93 LYS A N 1
ATOM 755 C CA . LYS A 1 96 ? 29.371 -5.935 14.195 1.00 34.02 93 LYS A CA 1
ATOM 756 C C . LYS A 1 96 ? 28.785 -7.121 14.960 1.00 45.45 93 LYS A C 1
ATOM 757 O O . LYS A 1 96 ? 29.420 -8.164 15.092 1.00 48.37 93 LYS A O 1
ATOM 763 N N . LYS A 1 97 ? 27.573 -6.962 15.476 1.00 39.56 94 LYS A N 1
ATOM 764 C CA . LYS A 1 97 ? 26.938 -8.048 16.222 1.00 38.32 94 LYS A CA 1
ATOM 765 C C . LYS A 1 97 ? 26.548 -9.214 15.306 1.00 44.99 94 LYS A C 1
ATOM 766 O O . LYS A 1 97 ? 26.828 -10.369 15.605 1.00 49.14 94 LYS A O 1
ATOM 772 N N . LYS A 1 98 ? 25.904 -8.902 14.186 1.00 50.75 95 LYS A N 1
ATOM 773 C CA . LYS A 1 98 ? 25.532 -9.922 13.213 1.00 49.59 95 LYS A CA 1
ATOM 774 C C . LYS A 1 98 ? 26.741 -10.746 12.779 1.00 46.88 95 LYS A C 1
ATOM 775 O O . LYS A 1 98 ? 26.702 -11.975 12.809 1.00 42.46 95 LYS A O 1
ATOM 781 N N . ARG A 1 99 ? 27.815 -10.062 12.382 1.00 34.72 96 ARG A N 1
ATOM 782 C CA . ARG A 1 99 ? 29.007 -10.746 11.893 1.00 42.07 96 ARG A CA 1
ATOM 783 C C . ARG A 1 99 ? 29.584 -11.716 12.925 1.00 50.82 96 ARG A C 1
ATOM 784 O O . ARG A 1 99 ? 30.023 -12.822 12.570 1.00 43.54 96 ARG A O 1
ATOM 792 N N . TYR A 1 100 ? 29.589 -11.282 14.191 1.00 40.90 97 TYR A N 1
ATOM 793 C CA . TYR A 1 100 ? 30.065 -12.090 15.298 1.00 48.09 97 TYR A CA 1
ATOM 794 C C . TYR A 1 100 ? 29.290 -13.391 15.372 1.00 51.13 97 TYR A C 1
ATOM 795 O O . TYR A 1 100 ? 29.824 -14.438 15.736 1.00 47.98 97 TYR A O 1
ATOM 804 N N . LYS A 1 101 ? 28.018 -13.308 15.013 1.00 46.93 98 LYS A N 1
ATOM 805 C CA . LYS A 1 101 ? 27.138 -14.448 15.085 1.00 41.94 98 LYS A CA 1
ATOM 806 C C . LYS A 1 101 ? 27.299 -15.375 13.871 1.00 49.96 98 LYS A C 1
ATOM 807 O O . LYS A 1 101 ? 27.363 -16.595 14.023 1.00 56.62 98 LYS A O 1
ATOM 810 N N . THR A 1 102 ? 27.378 -14.809 12.667 1.00 46.99 99 THR A N 1
ATOM 811 C CA . THR A 1 102 ? 27.453 -15.651 11.463 1.00 54.34 99 THR A CA 1
ATOM 812 C C . THR A 1 102 ? 28.855 -16.057 11.006 1.00 52.66 99 THR A C 1
ATOM 813 O O . THR A 1 102 ? 29.004 -17.005 10.232 1.00 50.56 99 THR A O 1
ATOM 817 N N . ASP A 1 103 ? 29.873 -15.337 11.463 1.00 53.51 100 ASP A N 1
ATOM 818 C CA . ASP A 1 103 ? 31.236 -15.549 10.967 1.00 44.82 100 ASP A CA 1
ATOM 819 C C . ASP A 1 103 ? 32.155 -15.637 12.162 1.00 42.18 100 ASP A C 1
ATOM 820 O O . ASP A 1 103 ? 33.280 -15.124 12.150 1.00 35.79 100 ASP A O 1
ATOM 825 N N . ARG A 1 104 ? 31.655 -16.298 13.200 1.00 48.30 101 ARG A N 1
ATOM 826 C CA . ARG A 1 104 ? 32.260 -16.226 14.524 1.00 49.69 101 ARG A CA 1
ATOM 827 C C . ARG A 1 104 ? 33.747 -16.537 14.516 1.00 49.59 101 ARG A C 1
ATOM 828 O O . ARG A 1 104 ? 34.544 -15.766 15.041 1.00 39.45 101 ARG A O 1
ATOM 836 N N . LYS A 1 105 ? 34.126 -17.665 13.920 1.00 39.31 102 LYS A N 1
ATOM 837 C CA . LYS A 1 105 ? 35.515 -18.100 14.019 1.00 53.54 102 LYS A CA 1
ATOM 838 C C . LYS A 1 105 ? 36.469 -17.046 13.460 1.00 54.61 102 LYS A C 1
ATOM 839 O O . LYS A 1 105 ? 37.414 -16.627 14.132 1.00 49.13 102 LYS A O 1
ATOM 853 N N . PHE A 1 107 ? 35.673 -13.890 12.660 1.00 40.28 104 PHE A N 1
ATOM 854 C CA . PHE A 1 107 ? 35.487 -12.667 13.441 1.00 49.32 104 PHE A CA 1
ATOM 855 C C . PHE A 1 107 ? 36.520 -12.614 14.566 1.00 46.56 104 PHE A C 1
ATOM 856 O O . PHE A 1 107 ? 37.244 -11.633 14.733 1.00 46.24 104 PHE A O 1
ATOM 864 N N . LEU A 1 108 ? 36.600 -13.686 15.328 1.00 44.13 105 LEU A N 1
ATOM 865 C CA . LEU A 1 108 ? 37.474 -13.684 16.498 1.00 44.15 105 LEU A CA 1
ATOM 866 C C . LEU A 1 108 ? 38.916 -13.515 16.084 1.00 48.16 105 LEU A C 1
ATOM 867 O O . LEU A 1 108 ? 39.661 -12.734 16.675 1.00 54.27 105 LEU A O 1
ATOM 872 N N . LEU A 1 109 ? 39.296 -14.248 15.048 1.00 41.53 106 LEU A N 1
ATOM 873 C CA . LEU A 1 109 ? 40.665 -14.274 14.599 1.00 44.21 106 LEU A CA 1
ATOM 874 C C . LEU A 1 109 ? 41.095 -12.927 14.018 1.00 45.02 106 LEU A C 1
ATOM 875 O O . LEU A 1 109 ? 42.127 -12.384 14.390 1.00 47.67 106 LEU A O 1
ATOM 880 N N . TYR A 1 110 ? 40.300 -12.368 13.117 1.00 45.55 107 TYR A N 1
ATOM 881 C CA . TYR A 1 110 ? 40.717 -11.132 12.452 1.00 51.53 107 TYR A CA 1
ATOM 882 C C . TYR A 1 110 ? 40.579 -9.936 13.374 1.00 51.00 107 TYR A C 1
ATOM 883 O O . TYR A 1 110 ? 41.357 -8.989 13.343 1.00 44.67 107 TYR A O 1
ATOM 892 N N . THR A 1 111 ? 39.563 -9.988 14.204 1.00 53.59 108 THR A N 1
ATOM 893 C CA . THR A 1 111 ? 39.282 -8.864 15.054 1.00 53.03 108 THR A CA 1
ATOM 894 C C . THR A 1 111 ? 40.364 -8.795 16.149 1.00 53.18 108 THR A C 1
ATOM 895 O O . THR A 1 111 ? 40.905 -7.734 16.448 1.00 57.23 108 THR A O 1
ATOM 899 N N . ASP A 1 112 ? 40.730 -9.948 16.688 1.00 51.65 109 ASP A N 1
ATOM 900 C CA . ASP A 1 112 ? 41.909 -10.049 17.534 1.00 57.79 109 ASP A CA 1
ATOM 901 C C . ASP A 1 112 ? 43.130 -9.424 16.865 1.00 61.58 109 ASP A C 1
ATOM 902 O O . ASP A 1 112 ? 43.866 -8.653 17.486 1.00 57.43 109 ASP A O 1
ATOM 907 N N . TYR A 1 113 ? 43.332 -9.760 15.590 1.00 44.81 110 TYR A N 1
ATOM 908 C CA . TYR A 1 113 ? 44.562 -9.410 14.891 1.00 47.02 110 TYR A CA 1
ATOM 909 C C . TYR A 1 113 ? 44.627 -7.914 14.586 1.00 50.43 110 TYR A C 1
ATOM 910 O O . TYR A 1 113 ? 45.680 -7.275 14.684 1.00 56.58 110 TYR A O 1
ATOM 919 N N . ILE A 1 114 ? 43.489 -7.359 14.212 1.00 40.09 111 ILE A N 1
ATOM 920 C CA . ILE A 1 114 ? 43.417 -5.952 13.868 1.00 42.60 111 ILE A CA 1
ATOM 921 C C . ILE A 1 114 ? 43.639 -5.078 15.113 1.00 51.22 111 ILE A C 1
ATOM 922 O O . ILE A 1 114 ? 44.405 -4.110 15.081 1.00 56.09 111 ILE A O 1
ATOM 927 N N . GLU A 1 115 ? 43.007 -5.450 16.220 1.00 51.10 112 GLU A N 1
ATOM 928 C CA . GLU A 1 115 ? 43.154 -4.693 17.462 1.00 51.67 112 GLU A CA 1
ATOM 929 C C . GLU A 1 115 ? 44.615 -4.579 17.922 1.00 55.08 112 GLU A C 1
ATOM 930 O O . GLU A 1 115 ? 45.025 -3.548 18.459 1.00 50.36 112 GLU A O 1
ATOM 936 N N . GLN A 1 116 ? 45.400 -5.627 17.688 1.00 50.52 113 GLN A N 1
ATOM 937 C CA . GLN A 1 116 ? 46.815 -5.622 18.065 1.00 58.80 113 GLN A CA 1
ATOM 938 C C . GLN A 1 116 ? 47.658 -4.763 17.129 1.00 64.24 113 GLN A C 1
ATOM 939 O O . GLN A 1 116 ? 48.874 -4.704 17.259 1.00 68.09 113 GLN A O 1
ATOM 945 N N . ASN A 1 117 ? 47.017 -4.114 16.169 1.00 72.83 114 ASN A N 1
ATOM 946 C CA . ASN A 1 117 ? 47.753 -3.308 15.207 1.00 70.72 114 ASN A CA 1
ATOM 947 C C . ASN A 1 117 ? 47.336 -1.839 15.256 1.00 70.86 114 ASN A C 1
ATOM 948 O O . ASN A 1 117 ? 46.281 -1.464 14.738 1.00 74.93 114 ASN A O 1
ATOM 953 N N . GLU A 1 118 ? 48.178 -1.019 15.883 1.00 77.79 115 GLU A N 1
ATOM 954 C CA . GLU A 1 118 ? 47.852 0.374 16.176 1.00 75.06 115 GLU A CA 1
ATOM 955 C C . GLU A 1 118 ? 47.449 1.147 14.915 1.00 79.34 115 GLU A C 1
ATOM 956 O O . GLU A 1 118 ? 46.442 1.869 14.921 1.00 73.31 115 GLU A O 1
ATOM 962 N N . GLU A 1 119 ? 48.211 0.973 13.832 1.00 72.45 116 GLU A N 1
ATOM 963 C CA . GLU A 1 119 ? 47.973 1.728 12.597 1.00 76.46 116 GLU A CA 1
ATOM 964 C C . GLU A 1 119 ? 46.665 1.330 11.920 1.00 75.58 116 GLU A C 1
ATOM 965 O O . GLU A 1 119 ? 45.901 2.183 11.457 1.00 65.97 116 GLU A O 1
ATOM 971 N N . LEU A 1 120 ? 46.412 0.029 11.857 1.00 72.95 117 LEU A N 1
ATOM 972 C CA . LEU A 1 120 ? 45.159 -0.464 11.313 1.00 60.06 117 LEU A CA 1
ATOM 973 C C . LEU A 1 120 ? 43.975 0.018 12.133 1.00 63.43 117 LEU A C 1
ATOM 974 O O . LEU A 1 120 ? 42.987 0.487 11.567 1.00 56.73 117 LEU A O 1
ATOM 979 N N . VAL A 1 121 ? 44.080 -0.099 13.462 1.00 58.20 118 VAL A N 1
ATOM 980 C CA . VAL A 1 121 ? 42.991 0.288 14.359 1.00 59.54 118 VAL A CA 1
ATOM 981 C C . VAL A 1 121 ? 42.632 1.761 14.195 1.00 55.70 118 VAL A C 1
ATOM 982 O O . VAL A 1 121 ? 41.459 2.117 14.033 1.00 48.66 118 VAL A O 1
ATOM 986 N N . LYS A 1 122 ? 43.655 2.609 14.248 1.00 50.60 119 LYS A N 1
ATOM 987 C CA . LYS A 1 122 ? 43.487 4.049 14.085 1.00 61.89 119 LYS A CA 1
ATOM 988 C C . LYS A 1 122 ? 42.834 4.378 12.737 1.00 53.23 119 LYS A C 1
ATOM 989 O O . LYS A 1 122 ? 41.943 5.225 12.646 1.00 50.25 119 LYS A O 1
ATOM 993 N N . ASN A 1 123 ? 43.280 3.696 11.692 1.00 51.19 120 ASN A N 1
ATOM 994 C CA . ASN A 1 123 ? 42.744 3.946 10.369 1.00 51.87 120 ASN A CA 1
ATOM 995 C C . ASN A 1 123 ? 41.260 3.646 10.354 1.00 53.68 120 ASN A C 1
ATOM 996 O O . ASN A 1 123 ? 40.459 4.472 9.928 1.00 57.76 120 ASN A O 1
ATOM 1001 N N . HIS A 1 124 ? 40.893 2.478 10.867 1.00 47.55 121 HIS A N 1
ATOM 1002 C CA . HIS A 1 124 ? 39.490 2.099 10.927 1.00 49.28 121 HIS A CA 1
ATOM 1003 C C . HIS A 1 124 ? 38.686 3.151 11.693 1.00 44.52 121 HIS A C 1
ATOM 1004 O O . HIS A 1 124 ? 37.695 3.670 11.191 1.00 50.15 121 HIS A O 1
ATOM 1011 N N . VAL A 1 125 ? 39.118 3.494 12.898 1.00 49.87 122 VAL A N 1
ATOM 1012 C CA . VAL A 1 125 ? 38.350 4.458 13.678 1.00 47.83 122 VAL A CA 1
ATOM 1013 C C . VAL A 1 125 ? 38.284 5.831 13.018 1.00 53.23 122 VAL A C 1
ATOM 1014 O O . VAL A 1 125 ? 37.272 6.529 13.132 1.00 47.57 122 VAL A O 1
ATOM 1018 N N . ALA A 1 126 ? 39.363 6.230 12.347 1.00 45.98 123 ALA A N 1
ATOM 1019 C CA . ALA A 1 126 ? 39.327 7.478 11.605 1.00 45.20 123 ALA A CA 1
ATOM 1020 C C . ALA A 1 126 ? 38.152 7.450 10.617 1.00 45.09 123 ALA A C 1
ATOM 1021 O O . ALA A 1 126 ? 37.385 8.412 10.516 1.00 41.90 123 ALA A O 1
ATOM 1023 N N . HIS A 1 127 ? 38.016 6.337 9.901 1.00 50.51 124 HIS A N 1
ATOM 1024 C CA . HIS A 1 127 ? 36.962 6.180 8.897 1.00 48.61 124 HIS A CA 1
ATOM 1025 C C . HIS A 1 127 ? 35.585 6.218 9.556 1.00 50.80 124 HIS A C 1
ATOM 1026 O O . HIS A 1 127 ? 34.664 6.870 9.065 1.00 45.25 124 HIS A O 1
ATOM 1033 N N . LEU A 1 128 ? 35.438 5.520 10.676 1.00 41.11 125 LEU A N 1
ATOM 1034 C CA . LEU A 1 128 ? 34.166 5.566 11.390 1.00 38.62 125 LEU A CA 1
ATOM 1035 C C . LEU A 1 128 ? 33.805 6.985 11.826 1.00 41.28 125 LEU A C 1
ATOM 1036 O O . LEU A 1 128 ? 32.656 7.418 11.675 1.00 41.19 125 LEU A O 1
ATOM 1041 N N . ALA A 1 129 ? 34.793 7.713 12.341 1.00 43.14 126 ALA A N 1
ATOM 1042 C CA . ALA A 1 129 ? 34.574 9.091 12.781 1.00 44.71 126 ALA A CA 1
ATOM 1043 C C . ALA A 1 129 ? 34.139 9.971 11.613 1.00 48.27 126 ALA A C 1
ATOM 1044 O O . ALA A 1 129 ? 33.211 10.771 11.752 1.00 40.04 126 ALA A O 1
ATOM 1046 N N . GLN A 1 130 ? 34.817 9.824 10.470 1.00 43.22 127 GLN A N 1
ATOM 1047 C CA . GLN A 1 130 ? 34.461 10.591 9.278 1.00 51.64 127 GLN A CA 1
ATOM 1048 C C . GLN A 1 130 ? 33.022 10.314 8.844 1.00 52.73 127 GLN A C 1
ATOM 1049 O O . GLN A 1 130 ? 32.220 11.239 8.696 1.00 51.74 127 GLN A O 1
ATOM 1055 N N . LYS A 1 131 ? 32.689 9.041 8.661 1.00 46.42 128 LYS A N 1
ATOM 1056 C CA . LYS A 1 131 ? 31.315 8.674 8.343 1.00 44.84 128 LYS A CA 1
ATOM 1057 C C . LYS A 1 131 ? 30.306 9.310 9.323 1.00 44.35 128 LYS A C 1
ATOM 1058 O O . LYS A 1 131 ? 29.308 9.921 8.919 1.00 47.26 128 LYS A O 1
ATOM 1064 N N . ALA A 1 132 ? 30.569 9.145 10.609 1.00 40.09 129 ALA A N 1
ATOM 1065 C CA . ALA A 1 132 ? 29.698 9.700 11.643 1.00 45.72 129 ALA A CA 1
ATOM 1066 C C . ALA A 1 132 ? 29.411 11.186 11.414 1.00 49.41 129 ALA A C 1
ATOM 1067 O O . ALA A 1 132 ? 28.272 11.628 11.523 1.00 48.61 129 ALA A O 1
ATOM 1069 N N . GLU A 1 133 ? 30.448 11.951 11.093 1.00 46.46 130 GLU A N 1
ATOM 1070 C CA . GLU A 1 133 ? 30.279 13.369 10.815 1.00 46.86 130 GLU A CA 1
ATOM 1071 C C . GLU A 1 133 ? 29.472 13.595 9.545 1.00 50.90 130 GLU A C 1
ATOM 1072 O O . GLU A 1 133 ? 28.646 14.502 9.482 1.00 50.04 130 GLU A O 1
ATOM 1078 N N . GLU A 1 134 ? 29.730 12.778 8.528 1.00 45.36 131 GLU A N 1
ATOM 1079 C CA . GLU A 1 134 ? 29.049 12.927 7.249 1.00 54.21 131 GLU A CA 1
ATOM 1080 C C . GLU A 1 134 ? 27.539 12.783 7.402 1.00 52.13 131 GLU A C 1
ATOM 1081 O O . GLU A 1 134 ? 26.760 13.479 6.734 1.00 50.53 131 GLU A O 1
ATOM 1087 N N . VAL A 1 135 ? 27.141 11.868 8.278 1.00 42.59 132 VAL A N 1
ATOM 1088 C CA . VAL A 1 135 ? 25.741 11.536 8.473 1.00 49.11 132 VAL A CA 1
ATOM 1089 C C . VAL A 1 135 ? 25.051 12.498 9.450 1.00 52.38 132 VAL A C 1
ATOM 1090 O O . VAL A 1 135 ? 23.929 12.947 9.201 1.00 51.75 132 VAL A O 1
ATOM 1094 N N . SER A 1 136 ? 25.737 12.815 10.549 1.00 46.02 133 SER A N 1
ATOM 1095 C CA . SER A 1 136 ? 25.183 13.650 11.623 1.00 46.50 133 SER A CA 1
ATOM 1096 C C . SER A 1 136 ? 25.289 15.148 11.336 1.00 48.53 133 SER A C 1
ATOM 1097 O O . SER A 1 136 ? 24.457 15.931 11.774 1.00 48.00 133 SER A O 1
ATOM 1100 N N . GLY A 1 137 ? 26.335 15.549 10.622 1.00 53.67 134 GLY A N 1
ATOM 1101 C CA . GLY A 1 137 ? 26.615 16.961 10.417 1.00 42.12 134 GLY A CA 1
ATOM 1102 C C . GLY A 1 137 ? 27.247 17.633 11.630 1.00 58.91 134 GLY A C 1
ATOM 1103 O O . GLY A 1 137 ? 27.246 18.867 11.731 1.00 58.04 134 GLY A O 1
ATOM 1104 N N . ARG A 1 138 ? 27.791 16.828 12.546 1.00 61.11 135 ARG A N 1
ATOM 1105 C CA . ARG A 1 138 ? 28.467 17.345 13.742 1.00 63.65 135 ARG A CA 1
ATOM 1106 C C . ARG A 1 138 ? 29.979 17.480 13.529 1.00 65.35 135 ARG A C 1
ATOM 1107 O O . ARG A 1 138 ? 30.741 16.561 13.827 1.00 56.50 135 ARG A O 1
ATOM 1115 N N . THR A 1 139 ? 30.411 18.631 13.020 1.00 67.69 136 THR A N 1
ATOM 1116 C CA . THR A 1 139 ? 31.821 18.829 12.674 1.00 78.33 136 THR A CA 1
ATOM 1117 C C . THR A 1 139 ? 32.796 18.530 13.824 1.00 69.02 136 THR A C 1
ATOM 1118 O O . THR A 1 139 ? 32.677 19.078 14.926 1.00 57.83 136 THR A O 1
ATOM 1122 N N . ASN A 1 140 ? 33.754 17.648 13.549 1.00 60.45 137 ASN A N 1
ATOM 1123 C CA . ASN A 1 140 ? 34.844 17.350 14.480 1.00 69.19 137 ASN A CA 1
ATOM 1124 C C . ASN A 1 140 ? 34.436 16.595 15.749 1.00 69.93 137 ASN A C 1
ATOM 1125 O O . ASN A 1 140 ? 35.276 16.338 16.610 1.00 81.48 137 ASN A O 1
ATOM 1130 N N . GLN A 1 141 ? 33.158 16.233 15.860 1.00 49.57 138 GLN A N 1
ATOM 1131 C CA . GLN A 1 141 ? 32.684 15.473 17.013 1.00 49.97 138 GLN A CA 1
ATOM 1132 C C . GLN A 1 141 ? 32.718 13.968 16.739 1.00 56.08 138 GLN A C 1
ATOM 1133 O O . GLN A 1 141 ? 32.381 13.162 17.615 1.00 57.48 138 GLN A O 1
ATOM 1139 N N . GLY A 1 142 ? 33.127 13.598 15.524 1.00 46.07 139 GLY A N 1
ATOM 1140 C CA . GLY A 1 142 ? 33.079 12.215 15.067 1.00 40.24 139 GLY A CA 1
ATOM 1141 C C . GLY A 1 142 ? 33.826 11.237 15.952 1.00 47.57 139 GLY A C 1
ATOM 1142 O O . GLY A 1 142 ? 33.328 10.157 16.269 1.00 43.79 139 GLY A O 1
ATOM 1143 N N . ASN A 1 143 ? 35.034 11.611 16.354 1.00 49.85 140 ASN A N 1
ATOM 1144 C CA . ASN A 1 143 ? 35.792 10.795 17.287 1.00 47.24 140 ASN A CA 1
ATOM 1145 C C . ASN A 1 143 ? 35.017 10.586 18.574 1.00 54.93 140 ASN A C 1
ATOM 1146 O O . ASN A 1 143 ? 34.773 9.458 18.991 1.00 51.53 140 ASN A O 1
ATOM 1151 N N . ALA A 1 144 ? 34.644 11.699 19.193 1.00 54.08 141 ALA A N 1
ATOM 1152 C CA . ALA A 1 144 ? 33.905 11.690 20.438 1.00 54.23 141 ALA A CA 1
ATOM 1153 C C . ALA A 1 144 ? 32.705 10.748 20.347 1.00 49.26 141 ALA A C 1
ATOM 1154 O O . ALA A 1 144 ? 32.440 9.980 21.270 1.00 43.59 141 ALA A O 1
ATOM 1156 N N . ILE A 1 145 ? 31.995 10.792 19.222 1.00 40.81 142 ILE A N 1
ATOM 1157 C CA . ILE A 1 145 ? 30.802 9.974 19.062 1.00 35.57 142 ILE A CA 1
ATOM 1158 C C . ILE A 1 145 ? 31.161 8.483 18.953 1.00 43.51 142 ILE A C 1
ATOM 1159 O O . ILE A 1 145 ? 30.564 7.644 19.627 1.00 41.24 142 ILE A O 1
ATOM 1164 N N . ILE A 1 146 ? 32.143 8.158 18.119 1.00 46.56 143 ILE A N 1
ATOM 1165 C CA . ILE A 1 146 ? 32.567 6.768 17.975 1.00 43.35 143 ILE A CA 1
ATOM 1166 C C . ILE A 1 146 ? 33.045 6.195 19.314 1.00 43.35 143 ILE A C 1
ATOM 1167 O O . ILE A 1 146 ? 32.678 5.090 19.711 1.00 50.95 143 ILE A O 1
ATOM 1172 N N . THR A 1 147 ? 33.855 6.966 20.016 1.00 40.29 144 THR A N 1
ATOM 1173 C CA . THR A 1 147 ? 34.377 6.527 21.295 1.00 44.33 144 THR A CA 1
ATOM 1174 C C . THR A 1 147 ? 33.266 6.335 22.329 1.00 42.10 144 THR A C 1
ATOM 1175 O O . THR A 1 147 ? 33.280 5.369 23.088 1.00 45.08 144 THR A O 1
ATOM 1179 N N . ALA A 1 148 ? 32.297 7.245 22.340 1.00 44.24 145 ALA A N 1
ATOM 1180 C CA . ALA A 1 148 ? 31.163 7.139 23.265 1.00 47.58 145 ALA A CA 1
ATOM 1181 C C . ALA A 1 148 ? 30.421 5.817 23.097 1.00 45.28 145 ALA A C 1
ATOM 1182 O O . ALA A 1 148 ? 29.853 5.286 24.070 1.00 43.81 145 ALA A O 1
ATOM 1184 N N . PHE A 1 149 ? 30.438 5.289 21.873 1.00 37.10 146 PHE A N 1
ATOM 1185 C CA . PHE A 1 149 ? 29.773 4.021 21.567 1.00 49.14 146 PHE A CA 1
ATOM 1186 C C . PHE A 1 149 ? 30.695 2.802 21.524 1.00 51.36 146 PHE A C 1
ATOM 1187 O O . PHE A 1 149 ? 30.290 1.719 21.096 1.00 46.48 146 PHE A O 1
ATOM 1195 N N . THR A 1 150 ? 31.922 2.986 21.993 1.00 37.99 147 THR A N 1
ATOM 1196 C CA . THR A 1 150 ? 32.896 1.909 22.070 1.00 48.02 147 THR A CA 1
ATOM 1197 C C . THR A 1 150 ? 32.311 0.554 22.493 1.00 41.69 147 THR A C 1
ATOM 1198 O O . THR A 1 150 ? 32.593 -0.459 21.874 1.00 45.64 147 THR A O 1
ATOM 1202 N N . TYR A 1 151 ? 31.520 0.528 23.558 1.00 42.16 148 TYR A N 1
ATOM 1203 C CA . TYR A 1 151 ? 30.933 -0.734 24.016 1.00 46.56 148 TYR A CA 1
ATOM 1204 C C . TYR A 1 151 ? 30.169 -1.490 22.924 1.00 44.21 148 TYR A C 1
ATOM 1205 O O . TYR A 1 151 ? 30.089 -2.714 22.942 1.00 42.39 148 TYR A O 1
ATOM 1214 N N . PHE A 1 152 ? 29.612 -0.757 21.973 1.00 43.25 149 PHE A N 1
ATOM 1215 C CA . PHE A 1 152 ? 28.675 -1.358 21.043 1.00 44.40 149 PHE A CA 1
ATOM 1216 C C . PHE A 1 152 ? 29.319 -1.849 19.758 1.00 43.18 149 PHE A C 1
ATOM 1217 O O . PHE A 1 152 ? 28.687 -2.585 18.996 1.00 46.86 149 PHE A O 1
ATOM 1225 N N . HIS A 1 153 ? 30.579 -1.481 19.534 1.00 41.27 150 HIS A N 1
ATOM 1226 C CA . HIS A 1 153 ? 31.254 -1.887 18.305 1.00 43.19 150 HIS A CA 1
ATOM 1227 C C . HIS A 1 153 ? 32.639 -2.477 18.493 1.00 50.73 150 HIS A C 1
ATOM 1228 O O . HIS A 1 153 ? 33.127 -3.179 17.622 1.00 48.07 150 HIS A O 1
ATOM 1235 N N . ASN A 1 154 ? 33.289 -2.201 19.609 1.00 49.58 151 ASN A N 1
ATOM 1236 C CA . ASN A 1 154 ? 34.597 -2.802 19.807 1.00 47.01 151 ASN A CA 1
ATOM 1237 C C . ASN A 1 154 ? 34.431 -4.300 20.046 1.00 48.91 151 ASN A C 1
ATOM 1238 O O . ASN A 1 154 ? 33.635 -4.717 20.885 1.00 49.05 151 ASN A O 1
ATOM 1243 N N . PRO A 1 155 ? 35.189 -5.120 19.315 1.00 50.02 152 PRO A N 1
ATOM 1244 C CA . PRO A 1 155 ? 34.928 -6.564 19.360 1.00 55.53 152 PRO A CA 1
ATOM 1245 C C . PRO A 1 155 ? 35.144 -7.214 20.738 1.00 54.68 152 PRO A C 1
ATOM 1246 O O . PRO A 1 155 ? 34.632 -8.308 20.988 1.00 50.50 152 PRO A O 1
ATOM 1250 N N . TYR A 1 156 ? 35.887 -6.556 21.623 1.00 58.72 153 TYR A N 1
ATOM 1251 C CA . TYR A 1 156 ? 36.168 -7.127 22.942 1.00 50.84 153 TYR A CA 1
ATOM 1252 C C . TYR A 1 156 ? 34.857 -7.496 23.648 1.00 50.14 153 TYR A C 1
ATOM 1253 O O . TYR A 1 156 ? 34.744 -8.537 24.291 1.00 50.95 153 TYR A O 1
ATOM 1262 N N . PHE A 1 157 ? 33.855 -6.656 23.443 1.00 49.35 154 PHE A N 1
ATOM 1263 C CA . PHE A 1 157 ? 32.558 -6.771 24.079 1.00 51.11 154 PHE A CA 1
ATOM 1264 C C . PHE A 1 157 ? 31.534 -7.589 23.308 1.00 60.98 154 PHE A C 1
ATOM 1265 O O . PHE A 1 157 ? 30.358 -7.597 23.671 1.00 61.79 154 PHE A O 1
ATOM 1273 N N . ALA A 1 158 ? 31.963 -8.246 22.234 1.00 60.87 155 ALA A N 1
ATOM 1274 C CA . ALA A 1 158 ? 31.041 -8.974 21.359 1.00 65.40 155 ALA A CA 1
ATOM 1275 C C . ALA A 1 158 ? 30.240 -10.063 22.082 1.00 67.04 155 ALA A C 1
ATOM 1276 O O . ALA A 1 158 ? 29.058 -10.275 21.792 1.00 59.20 155 ALA A O 1
ATOM 1278 N N . SER A 1 159 ? 30.882 -10.763 23.009 1.00 61.46 156 SER A N 1
ATOM 1279 C CA . SER A 1 159 ? 30.201 -11.848 23.701 1.00 69.59 156 SER A CA 1
ATOM 1280 C C . SER A 1 159 ? 29.177 -11.326 24.697 1.00 58.51 156 SER A C 1
ATOM 1281 O O . SER A 1 159 ? 28.461 -12.106 25.324 1.00 70.67 156 SER A O 1
ATOM 1284 N N . ARG A 1 160 ? 29.089 -10.006 24.828 1.00 55.26 157 ARG A N 1
ATOM 1285 C CA . ARG A 1 160 ? 28.140 -9.404 25.776 1.00 67.17 157 ARG A CA 1
ATOM 1286 C C . ARG A 1 160 ? 26.928 -8.784 25.077 1.00 60.93 157 ARG A C 1
ATOM 1287 O O . ARG A 1 160 ? 26.044 -8.230 25.729 1.00 73.20 157 ARG A O 1
ATOM 1295 N N . TRP A 1 161 ? 26.885 -8.886 23.753 1.00 65.99 158 TRP A N 1
ATOM 1296 C CA . TRP A 1 161 ? 25.875 -8.183 22.958 1.00 59.81 158 TRP A CA 1
ATOM 1297 C C . TRP A 1 161 ? 24.527 -8.908 22.898 1.00 70.03 158 TRP A C 1
ATOM 1298 O O . TRP A 1 161 ? 23.539 -8.365 22.393 1.00 69.66 158 TRP A O 1
ATOM 1309 N N . GLU A 1 162 ? 24.478 -10.128 23.413 1.00 67.85 159 GLU A N 1
ATOM 1310 C CA . GLU A 1 162 ? 23.209 -10.844 23.441 1.00 78.51 159 GLU A CA 1
ATOM 1311 C C . GLU A 1 162 ? 22.582 -10.895 24.836 1.00 78.12 159 GLU A C 1
ATOM 1312 O O . GLU A 1 162 ? 21.566 -11.552 25.045 1.00 80.86 159 GLU A O 1
ATOM 1318 N N . GLN A 1 163 ? 23.184 -10.186 25.781 1.00 74.16 160 GLN A N 1
ATOM 1319 C CA . GLN A 1 163 ? 22.652 -10.124 27.133 1.00 71.75 160 GLN A CA 1
ATOM 1320 C C . GLN A 1 163 ? 21.395 -9.249 27.211 1.00 73.86 160 GLN A C 1
ATOM 1321 O O . GLN A 1 163 ? 21.166 -8.386 26.359 1.00 66.91 160 GLN A O 1
ATOM 1327 N N . ALA A 1 164 ? 20.575 -9.493 28.231 1.00 84.65 161 ALA A N 1
ATOM 1328 C CA . ALA A 1 164 ? 19.377 -8.692 28.475 1.00 76.09 161 ALA A CA 1
ATOM 1329 C C . ALA A 1 164 ? 19.761 -7.234 28.685 1.00 73.08 161 ALA A C 1
ATOM 1330 O O . ALA A 1 164 ? 20.722 -6.947 29.393 1.00 66.68 161 ALA A O 1
ATOM 1332 N N . GLY A 1 165 ? 19.031 -6.317 28.053 1.00 80.13 162 GLY A N 1
ATOM 1333 C CA . GLY A 1 165 ? 19.277 -4.894 28.234 1.00 70.34 162 GLY A CA 1
ATOM 1334 C C . GLY A 1 165 ? 20.133 -4.226 27.169 1.00 56.31 162 GLY A C 1
ATOM 1335 O O . GLY A 1 165 ? 20.365 -3.017 27.220 1.00 56.98 162 GLY A O 1
ATOM 1336 N N . TYR A 1 166 ? 20.607 -4.998 26.195 1.00 62.38 163 TYR A N 1
ATOM 1337 C CA . TYR A 1 166 ? 21.464 -4.443 25.138 1.00 54.98 163 TYR A CA 1
ATOM 1338 C C . TYR A 1 166 ? 20.803 -3.242 24.455 1.00 57.45 163 TYR A C 1
ATOM 1339 O O . TYR A 1 166 ? 21.388 -2.160 24.385 1.00 58.75 163 TYR A O 1
ATOM 1348 N N . VAL A 1 167 ? 19.580 -3.436 23.965 1.00 56.12 164 VAL A N 1
ATOM 1349 C CA . VAL A 1 167 ? 18.850 -2.384 23.261 1.00 47.04 164 VAL A CA 1
ATOM 1350 C C . VAL A 1 167 ? 18.648 -1.152 24.135 1.00 52.72 164 VAL A C 1
ATOM 1351 O O . VAL A 1 167 ? 18.977 -0.034 23.727 1.00 49.53 164 VAL A O 1
ATOM 1355 N N . ASP A 1 168 ? 18.099 -1.361 25.332 1.00 45.33 165 ASP A N 1
ATOM 1356 C CA . ASP A 1 168 ? 17.851 -0.254 26.241 1.00 51.61 165 ASP A CA 1
ATOM 1357 C C . ASP A 1 168 ? 19.149 0.461 26.566 1.00 53.26 165 ASP A C 1
ATOM 1358 O O . ASP A 1 168 ? 19.176 1.686 26.686 1.00 50.89 165 ASP A O 1
ATOM 1363 N N . LEU A 1 169 ? 20.233 -0.291 26.700 1.00 55.68 166 LEU A N 1
ATOM 1364 C CA . LEU A 1 169 ? 21.494 0.356 27.0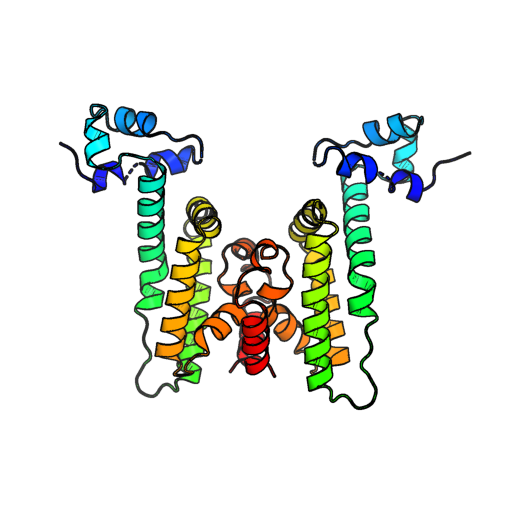34 1.00 52.22 166 LEU A CA 1
ATOM 1365 C C . LEU A 1 169 ? 21.933 1.200 25.850 1.00 45.86 166 LEU A C 1
ATOM 1366 O O . LEU A 1 169 ? 22.375 2.339 26.019 1.00 57.07 166 LEU A O 1
ATOM 1371 N N . PHE A 1 170 ? 21.799 0.647 24.648 1.00 47.70 167 PHE A N 1
ATOM 1372 C CA . PHE A 1 170 ? 22.062 1.419 23.436 1.00 40.40 167 PHE A CA 1
ATOM 1373 C C . PHE A 1 170 ? 21.214 2.701 23.394 1.00 44.36 167 PHE A C 1
ATOM 1374 O O . PHE A 1 170 ? 21.745 3.797 23.207 1.00 40.64 167 PHE A O 1
ATOM 1382 N N . GLU A 1 171 ? 19.903 2.564 23.564 1.00 45.25 168 GLU A N 1
ATOM 1383 C CA . GLU A 1 171 ? 19.030 3.736 23.612 1.00 50.34 168 GLU A CA 1
ATOM 1384 C C . GLU A 1 171 ? 19.396 4.726 24.731 1.00 55.88 168 GLU A C 1
ATOM 1385 O O . GLU A 1 171 ? 19.408 5.941 24.503 1.00 50.35 168 GLU A O 1
ATOM 1391 N N . ASP A 1 172 ? 19.669 4.205 25.931 1.00 52.98 169 ASP A N 1
ATOM 1392 C CA . ASP A 1 172 ? 20.115 5.035 27.057 1.00 53.20 169 ASP A CA 1
ATOM 1393 C C . ASP A 1 172 ? 21.392 5.823 26.742 1.00 47.85 169 ASP A C 1
ATOM 1394 O O . ASP A 1 172 ? 21.458 7.024 27.003 1.00 52.96 169 ASP A O 1
ATOM 1399 N N . VAL A 1 173 ? 22.404 5.159 26.180 1.00 47.27 170 VAL A N 1
ATOM 1400 C CA . VAL A 1 173 ? 23.608 5.873 25.750 1.00 39.30 170 VAL A CA 1
ATOM 1401 C C . VAL A 1 173 ? 23.259 6.941 24.685 1.00 44.55 170 VAL A C 1
ATOM 1402 O O . VAL A 1 173 ? 23.788 8.053 24.696 1.00 50.98 170 VAL A O 1
ATOM 1406 N N . TRP A 1 174 ? 22.350 6.614 23.780 1.00 39.39 171 TRP A N 1
ATOM 1407 C CA . TRP A 1 174 ? 21.997 7.557 22.724 1.00 46.60 171 TRP A CA 1
ATOM 1408 C C . TRP A 1 174 ? 21.336 8.813 23.304 1.00 48.58 171 TRP A C 1
ATOM 1409 O O . TRP A 1 174 ? 21.621 9.932 22.882 1.00 50.20 171 TRP A O 1
ATOM 1420 N N . GLN A 1 175 ? 20.479 8.635 24.298 1.00 46.93 172 GLN A N 1
ATOM 1421 C CA . GLN A 1 175 ? 19.850 9.781 24.929 1.00 56.63 172 GLN A CA 1
ATOM 1422 C C . GLN A 1 175 ? 20.847 10.825 25.461 1.00 61.43 172 GLN A C 1
ATOM 1423 O O . GLN A 1 175 ? 20.564 12.030 25.444 1.00 57.59 172 GLN A O 1
ATOM 1429 N N . ILE A 1 176 ? 22.014 10.380 25.915 1.00 45.98 173 ILE A N 1
ATOM 1430 C CA . ILE A 1 176 ? 22.989 11.323 26.457 1.00 57.68 173 ILE A CA 1
ATOM 1431 C C . ILE A 1 176 ? 23.669 12.148 25.372 1.00 53.96 173 ILE A C 1
ATOM 1432 O O . ILE A 1 176 ? 23.902 13.354 25.537 1.00 56.39 173 ILE A O 1
ATOM 1437 N N . VAL A 1 177 ? 23.993 11.491 24.263 1.00 49.45 174 VAL A N 1
ATOM 1438 C CA . VAL A 1 177 ? 24.760 12.127 23.199 1.00 52.42 174 VAL A CA 1
ATOM 1439 C C . VAL A 1 177 ? 23.888 12.916 22.224 1.00 57.12 174 VAL A C 1
ATOM 1440 O O . VAL A 1 177 ? 24.328 13.919 21.671 1.00 65.44 174 VAL A O 1
ATOM 1444 N N . LYS A 1 178 ? 22.655 12.459 22.021 1.00 54.03 175 LYS A N 1
ATOM 1445 C CA . LYS A 1 178 ? 21.706 13.149 21.155 1.00 52.33 175 LYS A CA 1
ATOM 1446 C C . LYS A 1 178 ? 21.744 14.657 21.429 1.00 63.20 175 LYS A C 1
ATOM 1447 O O . LYS A 1 178 ? 21.910 15.467 20.511 1.00 63.17 175 LYS A O 1
ATOM 1454 N N . ARG B 1 6 ? 49.057 -20.274 64.634 1.00 93.12 3 ARG B N 1
ATOM 1455 C CA . ARG B 1 6 ? 49.252 -21.259 63.577 1.00 102.94 3 ARG B CA 1
ATOM 1456 C C . ARG B 1 6 ? 48.833 -20.735 62.195 1.00 108.67 3 ARG B C 1
ATOM 1457 O O . ARG B 1 6 ? 49.677 -20.299 61.409 1.00 111.16 3 ARG B O 1
ATOM 1459 N N . LEU B 1 7 ? 47.535 -20.776 61.899 1.00 106.42 4 LEU B N 1
ATOM 1460 C CA . LEU B 1 7 ? 47.037 -20.362 60.583 1.00 99.83 4 LEU B CA 1
ATOM 1461 C C . LEU B 1 7 ? 46.043 -19.203 60.620 1.00 87.33 4 LEU B C 1
ATOM 1462 O O . LEU B 1 7 ? 45.106 -19.199 61.416 1.00 101.23 4 LEU B O 1
ATOM 1467 N N . SER B 1 8 ? 46.240 -18.237 59.732 1.00 64.61 5 SER B N 1
ATOM 1468 C CA . SER B 1 8 ? 45.321 -17.119 59.596 1.00 66.06 5 SER B CA 1
ATOM 1469 C C . SER B 1 8 ? 44.906 -16.924 58.135 1.00 70.06 5 SER B C 1
ATOM 1470 O O . SER B 1 8 ? 45.714 -17.091 57.217 1.00 65.06 5 SER B O 1
ATOM 1473 N N . GLN B 1 9 ? 43.647 -16.556 57.920 1.00 68.64 6 GLN B N 1
ATOM 1474 C CA . GLN B 1 9 ? 43.194 -16.205 56.580 1.00 68.52 6 GLN B CA 1
ATOM 1475 C C . GLN B 1 9 ? 44.210 -15.297 55.884 1.00 60.24 6 GLN B C 1
ATOM 1476 O O . GLN B 1 9 ? 44.569 -15.536 54.723 1.00 53.07 6 GLN B O 1
ATOM 1482 N N . GLU B 1 10 ? 44.688 -14.280 56.602 1.00 56.59 7 GLU B N 1
ATOM 1483 C CA . GLU B 1 10 ? 45.603 -13.302 56.019 1.00 57.92 7 GLU B CA 1
ATOM 1484 C C . GLU B 1 10 ? 46.893 -13.924 55.493 1.00 62.22 7 GLU B C 1
ATOM 1485 O O . GLU B 1 10 ? 47.360 -13.553 54.423 1.00 57.04 7 GLU B O 1
ATOM 1491 N N . ILE B 1 11 ? 47.478 -14.863 56.237 1.00 69.15 8 ILE B N 1
ATOM 1492 C CA . ILE B 1 11 ? 48.727 -15.456 55.778 1.00 65.86 8 ILE B CA 1
ATOM 1493 C C . ILE B 1 11 ? 48.469 -16.419 54.620 1.00 62.78 8 ILE B C 1
ATOM 1494 O O . ILE B 1 11 ? 49.297 -16.552 53.721 1.00 62.71 8 ILE B O 1
ATOM 1499 N N . ILE B 1 12 ? 47.315 -17.077 54.637 1.00 59.89 9 ILE B N 1
ATOM 1500 C CA . ILE B 1 12 ? 46.904 -17.897 53.496 1.00 70.99 9 ILE B CA 1
ATOM 1501 C C . ILE B 1 12 ? 46.789 -17.049 52.225 1.00 52.57 9 ILE B C 1
ATOM 1502 O O . ILE B 1 12 ? 47.407 -17.350 51.205 1.00 61.44 9 ILE B O 1
ATOM 1507 N N . LEU B 1 13 ? 46.005 -15.981 52.289 1.00 47.73 10 LEU B N 1
ATOM 1508 C CA . LEU B 1 13 ? 45.887 -15.058 51.157 1.00 48.33 10 LEU B CA 1
ATOM 1509 C C . LEU B 1 13 ? 47.241 -14.526 50.668 1.00 62.88 10 LEU B C 1
ATOM 1510 O O . LEU B 1 13 ? 47.531 -14.550 49.464 1.00 70.56 10 LEU B O 1
ATOM 1515 N N . ASN B 1 14 ? 48.063 -14.045 51.598 1.00 62.37 11 ASN B N 1
ATOM 1516 C CA . ASN B 1 14 ? 49.343 -13.448 51.240 1.00 63.35 11 ASN B CA 1
ATOM 1517 C C . ASN B 1 14 ? 50.255 -14.445 50.528 1.00 62.77 11 ASN B C 1
ATOM 1518 O O . ASN B 1 14 ? 50.960 -14.091 49.583 1.00 66.64 11 ASN B O 1
ATOM 1531 N N . ALA B 1 16 ? 49.175 -17.202 48.881 1.00 58.81 13 ALA B N 1
ATOM 1532 C CA . ALA B 1 16 ? 48.525 -17.480 47.615 1.00 56.09 13 ALA B CA 1
ATOM 1533 C C . ALA B 1 16 ? 48.861 -16.399 46.601 1.00 56.47 13 ALA B C 1
ATOM 1534 O O . ALA B 1 16 ? 49.208 -16.697 45.461 1.00 58.83 13 ALA B O 1
ATOM 1536 N N . GLU B 1 17 ? 48.767 -15.143 47.017 1.00 56.81 14 GLU B N 1
ATOM 1537 C CA . GLU B 1 17 ? 49.038 -14.049 46.101 1.00 51.88 14 GLU B CA 1
ATOM 1538 C C . GLU B 1 17 ? 50.504 -14.003 45.690 1.00 58.16 14 GLU B C 1
ATOM 1539 O O . GLU B 1 17 ? 50.834 -13.600 44.571 1.00 66.54 14 GLU B O 1
ATOM 1545 N N . LYS B 1 18 ? 51.382 -14.412 46.596 1.00 46.81 15 LYS B N 1
ATOM 1546 C CA . LYS B 1 18 ? 52.810 -14.451 46.313 1.00 67.07 15 LYS B CA 1
ATOM 1547 C C . LYS B 1 18 ? 53.103 -15.498 45.230 1.00 78.20 15 LYS B C 1
ATOM 1548 O O . LYS B 1 18 ? 53.954 -15.300 44.355 1.00 81.39 15 LYS B O 1
ATOM 1551 N N . ILE B 1 19 ? 52.372 -16.607 45.289 1.00 75.16 16 ILE B N 1
ATOM 1552 C CA . ILE B 1 19 ? 52.608 -17.744 44.400 1.00 74.83 16 ILE B CA 1
ATOM 1553 C C . ILE B 1 19 ? 52.041 -17.559 42.993 1.00 76.02 16 ILE B C 1
ATOM 1554 O O . ILE B 1 19 ? 52.723 -17.848 42.011 1.00 76.54 16 ILE B O 1
ATOM 1559 N N . ILE B 1 20 ? 50.795 -17.096 42.889 1.00 71.33 17 ILE B N 1
ATOM 1560 C CA . ILE B 1 20 ? 50.202 -16.881 41.574 1.00 67.78 17 ILE B CA 1
ATOM 1561 C C . ILE B 1 20 ? 50.841 -15.695 40.865 1.00 76.81 17 ILE B C 1
ATOM 1562 O O . ILE B 1 20 ? 50.762 -15.576 39.641 1.00 80.26 17 ILE B O 1
ATOM 1567 N N . TYR B 1 21 ? 51.482 -14.819 41.631 1.00 80.16 18 TYR B N 1
ATOM 1568 C CA . TYR B 1 21 ? 52.197 -13.701 41.031 1.00 90.40 18 TYR B CA 1
ATOM 1569 C C . TYR B 1 21 ? 53.301 -14.243 40.137 1.00 85.55 18 TYR B C 1
ATOM 1570 O O . TYR B 1 21 ? 53.557 -13.715 39.054 1.00 81.86 18 TYR B O 1
ATOM 1579 N N . GLU B 1 22 ? 53.933 -15.321 40.588 1.00 84.07 19 GLU B N 1
ATOM 1580 C CA . GLU B 1 22 ? 55.055 -15.891 39.857 1.00 94.16 19 GLU B CA 1
ATOM 1581 C C . GLU B 1 22 ? 54.693 -17.027 38.886 1.00 93.84 19 GLU B C 1
ATOM 1582 O O . GLU B 1 22 ? 55.412 -17.246 37.912 1.00 92.46 19 GLU B O 1
ATOM 1588 N N . LYS B 1 23 ? 53.598 -17.746 39.129 1.00 86.95 20 LYS B N 1
ATOM 1589 C CA . LYS B 1 23 ? 53.226 -18.823 38.202 1.00 92.27 20 LYS B CA 1
ATOM 1590 C C . LYS B 1 23 ? 51.796 -18.740 37.643 1.00 92.77 20 LYS B C 1
ATOM 1591 O O . LYS B 1 23 ? 51.444 -19.463 36.703 1.00 91.76 20 LYS B O 1
ATOM 1597 N N . GLY B 1 24 ? 50.988 -17.845 38.206 1.00 89.87 21 GLY B N 1
ATOM 1598 C CA . GLY B 1 24 ? 49.654 -17.587 37.686 1.00 71.90 21 GLY B CA 1
ATOM 1599 C C . GLY B 1 24 ? 48.597 -18.542 38.196 1.00 62.60 21 GLY B C 1
ATOM 1600 O O . GLY B 1 24 ? 48.903 -19.650 38.639 1.00 68.83 21 GLY B O 1
ATOM 1609 N N . GLU B 1 26 ? 46.218 -20.402 36.770 1.00 73.21 23 GLU B N 1
ATOM 1610 C CA . GLU B 1 26 ? 45.971 -21.668 36.104 1.00 73.78 23 GLU B CA 1
ATOM 1611 C C . GLU B 1 26 ? 46.757 -22.791 36.772 1.00 82.35 23 GLU B C 1
ATOM 1612 O O . GLU B 1 26 ? 46.189 -23.814 37.156 1.00 82.56 23 GLU B O 1
ATOM 1614 N N . LYS B 1 27 ? 48.063 -22.584 36.919 1.00 89.63 24 LYS B N 1
ATOM 1615 C CA . LYS B 1 27 ? 48.963 -23.626 37.405 1.00 91.67 24 LYS B CA 1
ATOM 1616 C C . LYS B 1 27 ? 48.899 -23.804 38.922 1.00 91.92 24 LYS B C 1
ATOM 1617 O O . LYS B 1 27 ? 48.946 -24.930 39.428 1.00 94.84 24 LYS B O 1
ATOM 1620 N N . THR B 1 28 ? 48.794 -22.689 39.639 1.00 83.43 25 THR B N 1
ATOM 1621 C CA . THR B 1 28 ? 48.796 -22.702 41.098 1.00 84.71 25 THR B CA 1
ATOM 1622 C C . THR B 1 28 ? 47.664 -23.569 41.661 1.00 84.83 25 THR B C 1
ATOM 1623 O O . THR B 1 28 ? 46.498 -23.388 41.296 1.00 81.08 25 THR B O 1
ATOM 1627 N N . THR B 1 29 ? 48.021 -24.513 42.537 1.00 81.32 26 THR B N 1
ATOM 1628 C CA . THR B 1 29 ? 47.040 -25.348 43.244 1.00 88.74 26 THR B CA 1
ATOM 1629 C C . THR B 1 29 ? 47.065 -25.086 44.761 1.00 90.44 26 THR B C 1
ATOM 1630 O O . THR B 1 29 ? 47.933 -24.365 45.267 1.00 81.20 26 THR B O 1
ATOM 1634 N N . LEU B 1 30 ? 46.114 -25.669 45.486 1.00 92.96 27 LEU B N 1
ATOM 1635 C CA . LEU B 1 30 ? 46.085 -25.524 46.940 1.00 89.08 27 LEU B CA 1
ATOM 1636 C C . LEU B 1 30 ? 47.267 -26.264 47.536 1.00 91.36 27 LEU B C 1
ATOM 1637 O O . LEU B 1 30 ? 47.927 -25.772 48.449 1.00 89.85 27 LEU B O 1
ATOM 1642 N N . TYR B 1 31 ? 47.528 -27.453 47.005 1.00 102.46 28 TYR B N 1
ATOM 1643 C CA . TYR B 1 31 ? 48.733 -28.199 47.335 1.00 109.29 28 TYR B CA 1
ATOM 1644 C C . TYR B 1 31 ? 49.948 -27.271 47.338 1.00 107.89 28 TYR B C 1
ATOM 1645 O O . TYR B 1 31 ? 50.695 -27.221 48.315 1.00 110.99 28 TYR B O 1
ATOM 1654 N N . ASP B 1 32 ? 50.123 -26.520 46.252 1.00 108.94 29 ASP B N 1
ATOM 1655 C CA . ASP B 1 32 ? 51.216 -25.550 46.137 1.00 110.32 29 ASP B CA 1
ATOM 1656 C C . ASP B 1 32 ? 51.265 -24.574 47.315 1.00 97.49 29 ASP B C 1
ATOM 1657 O O . ASP B 1 32 ? 52.341 -24.171 47.758 1.00 95.95 29 ASP B O 1
ATOM 1662 N N . ILE B 1 33 ? 50.093 -24.207 47.819 1.00 86.29 30 ILE B N 1
ATOM 1663 C CA . ILE B 1 33 ? 49.983 -23.221 48.888 1.00 75.81 30 ILE B CA 1
ATOM 1664 C C . ILE B 1 33 ? 50.236 -23.815 50.269 1.00 77.15 30 ILE B C 1
ATOM 1665 O O . ILE B 1 33 ? 50.967 -23.241 51.075 1.00 76.50 30 ILE B O 1
ATOM 1670 N N . ALA B 1 34 ? 49.621 -24.959 50.540 1.00 79.09 31 ALA B N 1
ATOM 1671 C CA . ALA B 1 34 ? 49.795 -25.634 51.815 1.00 89.10 31 ALA B CA 1
ATOM 1672 C C . ALA B 1 34 ? 51.258 -26.014 52.001 1.00 97.05 31 ALA B C 1
ATOM 1673 O O . ALA B 1 34 ? 51.857 -25.782 53.051 1.00 102.70 31 ALA B O 1
ATOM 1675 N N . SER B 1 35 ? 51.828 -26.605 50.962 1.00 96.89 32 SER B N 1
ATOM 1676 C CA . SER B 1 35 ? 53.238 -26.942 50.959 1.00 100.30 32 SER B CA 1
ATOM 1677 C C . SER B 1 35 ? 54.122 -25.705 51.134 1.00 101.10 32 SER B C 1
ATOM 1678 O O . SER B 1 35 ? 55.169 -25.770 51.780 1.00 100.98 32 SER B O 1
ATOM 1681 N N . ASN B 1 36 ? 53.709 -24.583 50.551 1.00 102.63 33 ASN B N 1
ATOM 1682 C CA . ASN B 1 36 ? 54.497 -23.356 50.634 1.00 102.05 33 ASN B CA 1
ATOM 1683 C C . ASN B 1 36 ? 54.396 -22.694 52.005 1.00 100.54 33 ASN B C 1
ATOM 1684 O O . ASN B 1 36 ? 55.285 -21.949 52.410 1.00 103.76 33 ASN B O 1
ATOM 1689 N N . LEU B 1 37 ? 53.302 -22.966 52.708 1.00 95.13 34 LEU B N 1
ATOM 1690 C CA . LEU B 1 37 ? 53.144 -22.525 54.085 1.00 97.08 34 LEU B CA 1
ATOM 1691 C C . LEU B 1 37 ? 53.707 -23.593 55.003 1.00 106.41 34 LEU B C 1
ATOM 1692 O O . LEU B 1 37 ? 53.890 -23.371 56.200 1.00 111.61 34 LEU B O 1
ATOM 1697 N N . ASN B 1 38 ? 53.971 -24.758 54.421 1.00 108.14 35 ASN B N 1
ATOM 1698 C CA . ASN B 1 38 ? 54.454 -25.922 55.158 1.00 110.96 35 ASN B CA 1
ATOM 1699 C C . ASN B 1 38 ? 53.471 -26.405 56.212 1.00 101.37 35 ASN B C 1
ATOM 1700 O O . ASN B 1 38 ? 53.786 -27.264 57.030 1.00 104.30 35 ASN B O 1
ATOM 1705 N N . VAL B 1 39 ? 52.270 -25.844 56.163 1.00 97.03 36 VAL B N 1
ATOM 1706 C CA . VAL B 1 39 ? 51.161 -26.300 56.979 1.00 97.69 36 VAL B CA 1
ATOM 1707 C C . VAL B 1 39 ? 50.590 -27.607 56.433 1.00 109.59 36 VAL B C 1
ATOM 1708 O O . VAL B 1 39 ? 50.680 -27.887 55.233 1.00 93.47 36 VAL B O 1
ATOM 1712 N N . THR B 1 40 ? 50.002 -28.408 57.321 1.00 134.92 37 THR B N 1
ATOM 1713 C CA . THR B 1 40 ? 49.351 -29.650 56.919 1.00 145.03 37 THR B CA 1
ATOM 1714 C C . THR B 1 40 ? 48.281 -29.343 55.879 1.00 137.25 37 THR B C 1
ATOM 1715 O O . THR B 1 40 ? 47.994 -28.182 55.584 1.00 134.15 37 THR B O 1
ATOM 1719 N N . HIS B 1 41 ? 47.682 -30.388 55.331 1.00 132.85 38 HIS B N 1
ATOM 1720 C CA . HIS B 1 41 ? 46.810 -30.220 54.182 1.00 122.64 38 HIS B CA 1
ATOM 1721 C C . HIS B 1 41 ? 45.407 -29.733 54.521 1.00 111.46 38 HIS B C 1
ATOM 1722 O O . HIS B 1 41 ? 45.097 -28.552 54.380 1.00 101.63 38 HIS B O 1
ATOM 1729 N N . ALA B 1 42 ? 44.561 -30.662 54.952 1.00 118.89 39 ALA B N 1
ATOM 1730 C CA . ALA B 1 42 ? 43.159 -30.371 55.215 1.00 119.60 39 ALA B CA 1
ATOM 1731 C C . ALA B 1 42 ? 43.002 -29.188 56.154 1.00 118.74 39 ALA B C 1
ATOM 1732 O O . ALA B 1 42 ? 41.914 -28.628 56.275 1.00 118.66 39 ALA B O 1
ATOM 1734 N N . ALA B 1 43 ? 44.088 -28.815 56.823 1.00 117.14 40 ALA B N 1
ATOM 1735 C CA . ALA B 1 43 ? 44.086 -27.630 57.668 1.00 108.11 40 ALA B CA 1
ATOM 1736 C C . ALA B 1 43 ? 43.738 -26.415 56.819 1.00 100.02 40 ALA B C 1
ATOM 1737 O O . ALA B 1 43 ? 43.318 -25.373 57.331 1.00 91.12 40 ALA B O 1
ATOM 1739 N N . LEU B 1 44 ? 43.905 -26.566 55.509 1.00 104.54 41 LEU B N 1
ATOM 1740 C CA . LEU B 1 44 ? 43.609 -25.497 54.558 1.00 93.39 41 LEU B CA 1
ATOM 1741 C C . LEU B 1 44 ? 42.124 -25.486 54.183 1.00 75.74 41 LEU B C 1
ATOM 1742 O O . LEU B 1 44 ? 41.551 -24.438 53.906 1.00 66.54 41 LEU B O 1
ATOM 1747 N N . TYR B 1 45 ? 41.511 -26.664 54.196 1.00 85.04 42 TYR B N 1
ATOM 1748 C CA . TYR B 1 45 ? 40.096 -26.813 53.879 1.00 93.24 42 TYR B CA 1
ATOM 1749 C C . TYR B 1 45 ? 39.155 -26.111 54.855 1.00 92.22 42 TYR B C 1
ATOM 1750 O O . TYR B 1 45 ? 38.002 -25.830 54.521 1.00 90.35 42 TYR B O 1
ATOM 1759 N N . LYS B 1 46 ? 39.644 -25.827 56.056 1.00 94.38 43 LYS B N 1
ATOM 1760 C CA . LYS B 1 46 ? 38.874 -25.033 57.004 1.00 92.13 43 LYS B CA 1
ATOM 1761 C C . LYS B 1 46 ? 38.580 -23.650 56.422 1.00 90.19 43 LYS B C 1
ATOM 1762 O O . LYS B 1 46 ? 37.490 -23.102 56.607 1.00 88.88 43 LYS B O 1
ATOM 1765 N N . HIS B 1 47 ? 39.552 -23.095 55.705 1.00 86.17 44 HIS B N 1
ATOM 1766 C CA . HIS B 1 47 ? 39.428 -21.742 55.175 1.00 85.97 44 HIS B CA 1
ATOM 1767 C C . HIS B 1 47 ? 38.872 -21.712 53.747 1.00 76.73 44 HIS B C 1
ATOM 1768 O O . HIS B 1 47 ? 37.997 -20.900 53.432 1.00 62.48 44 HIS B O 1
ATOM 1775 N N . TYR B 1 48 ? 39.382 -22.592 52.889 1.00 77.39 45 TYR B N 1
ATOM 1776 C CA . TYR B 1 48 ? 38.926 -22.656 51.504 1.00 85.35 45 TYR B CA 1
ATOM 1777 C C . TYR B 1 48 ? 38.866 -24.091 50.991 1.00 94.79 45 TYR B C 1
ATOM 1778 O O . TYR B 1 48 ? 39.901 -24.742 50.835 1.00 98.59 45 TYR B O 1
ATOM 1787 N N . ARG B 1 49 ? 37.654 -24.580 50.731 1.00 99.06 46 ARG B N 1
ATOM 1788 C CA . ARG B 1 49 ? 37.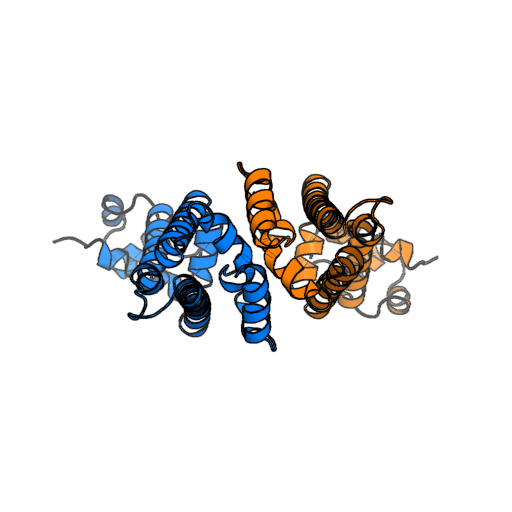468 -25.941 50.224 1.00 102.04 46 ARG B CA 1
ATOM 1789 C C . ARG B 1 49 ? 37.739 -26.012 48.723 1.00 102.92 46 ARG B C 1
ATOM 1790 O O . ARG B 1 49 ? 37.607 -27.069 48.113 1.00 110.29 46 ARG B O 1
ATOM 1792 N N . ASN B 1 50 ? 38.137 -24.882 48.143 1.00 97.77 47 ASN B N 1
ATOM 1793 C CA . ASN B 1 50 ? 38.275 -24.747 46.694 1.00 95.07 47 ASN B CA 1
ATOM 1794 C C . ASN B 1 50 ? 39.244 -23.617 46.362 1.00 79.49 47 ASN B C 1
ATOM 1795 O O . ASN B 1 50 ? 39.394 -22.685 47.145 1.00 80.93 47 ASN B O 1
ATOM 1800 N N . LYS B 1 51 ? 39.905 -23.684 45.213 1.00 75.18 48 LYS B N 1
ATOM 1801 C CA . LYS B 1 51 ? 40.868 -22.640 44.867 1.00 58.96 48 LYS B CA 1
ATOM 1802 C C . LYS B 1 51 ? 40.241 -21.444 44.150 1.00 68.05 48 LYS B C 1
ATOM 1803 O O . LYS B 1 51 ? 40.778 -20.335 44.189 1.00 61.98 48 LYS B O 1
ATOM 1809 N N . GLU B 1 52 ? 39.106 -21.659 43.497 1.00 70.10 49 GLU B N 1
ATOM 1810 C CA . GLU B 1 52 ? 38.434 -20.562 42.818 1.00 80.78 49 GLU B CA 1
ATOM 1811 C C . GLU B 1 52 ? 37.858 -19.613 43.866 1.00 80.36 49 GLU B C 1
ATOM 1812 O O . GLU B 1 52 ? 37.783 -18.402 43.651 1.00 81.21 49 GLU B O 1
ATOM 1816 N N . ASP B 1 53 ? 37.458 -20.174 45.004 1.00 84.65 50 ASP B N 1
ATOM 1817 C CA . ASP B 1 53 ? 36.958 -19.375 46.121 1.00 86.87 50 ASP B CA 1
ATOM 1818 C C . ASP B 1 53 ? 38.041 -18.408 46.585 1.00 74.29 50 ASP B C 1
ATOM 1819 O O . ASP B 1 53 ? 37.796 -17.209 46.781 1.00 67.19 50 ASP B O 1
ATOM 1824 N N . LEU B 1 54 ? 39.242 -18.950 46.756 1.00 63.59 51 LEU B N 1
ATOM 1825 C CA . LEU B 1 54 ? 40.391 -18.183 47.206 1.00 65.26 51 LEU B CA 1
ATOM 1826 C C . LEU B 1 54 ? 40.769 -17.076 46.206 1.00 65.23 51 LEU B C 1
ATOM 1827 O O . LEU B 1 54 ? 41.044 -15.943 46.602 1.00 64.22 51 LEU B O 1
ATOM 1832 N N . PHE B 1 55 ? 40.763 -17.393 44.915 1.00 65.05 52 PHE B N 1
ATOM 1833 C CA . PHE B 1 55 ? 41.134 -16.405 43.899 1.00 65.30 52 PHE B CA 1
ATOM 1834 C C . PHE B 1 55 ? 40.150 -15.232 43.855 1.00 59.65 52 PHE B C 1
ATOM 1835 O O . PHE B 1 55 ? 40.540 -14.077 43.643 1.00 51.50 52 PHE B O 1
ATOM 1843 N N . GLN B 1 56 ? 38.871 -15.536 44.032 1.00 51.21 53 GLN B N 1
ATOM 1844 C CA . GLN B 1 56 ? 37.846 -14.503 44.007 1.00 50.03 53 GLN B CA 1
ATOM 1845 C C . GLN B 1 56 ? 38.077 -13.542 45.163 1.00 60.54 53 GLN B C 1
ATOM 1846 O O . GLN B 1 56 ? 38.008 -12.319 44.995 1.00 59.51 53 GLN B O 1
ATOM 1852 N N . LYS B 1 57 ? 38.356 -14.107 46.335 1.00 53.38 54 LYS B N 1
ATOM 1853 C CA . LYS B 1 57 ? 38.660 -13.310 47.517 1.00 60.94 54 LYS B CA 1
ATOM 1854 C C . LYS B 1 57 ? 39.854 -12.376 47.266 1.00 60.07 54 LYS B C 1
ATOM 1855 O O . LYS B 1 57 ? 39.775 -11.180 47.541 1.00 61.89 54 LYS B O 1
ATOM 1859 N N . LEU B 1 58 ? 40.955 -12.924 46.751 1.00 56.48 55 LEU B N 1
ATOM 1860 C CA . LEU B 1 58 ? 42.138 -12.119 46.407 1.00 48.25 55 LEU B CA 1
ATOM 1861 C C . LEU B 1 58 ? 41.808 -11.025 45.387 1.00 52.48 55 LEU B C 1
ATOM 1862 O O . LEU B 1 58 ? 42.335 -9.913 45.468 1.00 53.05 55 LEU B O 1
ATOM 1867 N N . ALA B 1 59 ? 40.953 -11.362 44.417 1.00 53.63 56 ALA B N 1
ATOM 1868 C CA . ALA B 1 59 ? 40.535 -10.431 43.378 1.00 56.22 56 ALA B CA 1
ATOM 1869 C C . ALA B 1 59 ? 39.735 -9.276 43.966 1.00 60.65 56 ALA B C 1
ATOM 1870 O O . ALA B 1 59 ? 40.061 -8.109 43.742 1.00 55.61 56 ALA B O 1
ATOM 1872 N N . LEU B 1 60 ? 38.691 -9.619 44.719 1.00 61.96 57 LEU B N 1
ATOM 1873 C CA . LEU B 1 60 ? 37.869 -8.642 45.428 1.00 63.87 57 LEU B CA 1
ATOM 1874 C C . LEU B 1 60 ? 38.730 -7.695 46.255 1.00 54.77 57 LEU B C 1
ATOM 1875 O O . LEU B 1 60 ? 38.618 -6.475 46.145 1.00 55.86 57 LEU B O 1
ATOM 1880 N N . ARG B 1 61 ? 39.575 -8.278 47.098 1.00 50.76 58 ARG B N 1
ATOM 1881 C CA . ARG B 1 61 ? 40.449 -7.514 47.980 1.00 55.36 58 ARG B CA 1
ATOM 1882 C C . ARG B 1 61 ? 41.262 -6.503 47.183 1.00 62.22 58 ARG B C 1
ATOM 1883 O O . ARG B 1 61 ? 41.426 -5.358 47.599 1.00 67.68 58 ARG B O 1
ATOM 1891 N N . TRP B 1 62 ? 41.773 -6.928 46.032 1.00 61.78 59 TRP B N 1
ATOM 1892 C CA . TRP B 1 62 ? 42.610 -6.054 45.215 1.00 56.88 59 TRP B CA 1
ATOM 1893 C C . TRP B 1 62 ? 41.799 -4.925 44.547 1.00 47.51 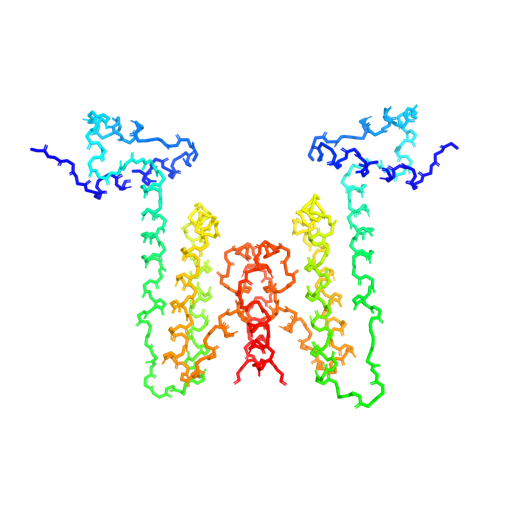59 TRP B C 1
ATOM 1894 O O . TRP B 1 62 ? 42.221 -3.769 44.506 1.00 41.77 59 TRP B O 1
ATOM 1905 N N . LEU B 1 63 ? 40.618 -5.262 44.063 1.00 39.46 60 LEU B N 1
ATOM 1906 C CA . LEU B 1 63 ? 39.696 -4.256 43.543 1.00 63.90 60 LEU B CA 1
ATOM 1907 C C . LEU B 1 63 ? 39.309 -3.175 44.583 1.00 60.32 60 LEU B C 1
ATOM 1908 O O . LEU B 1 63 ? 39.323 -1.981 44.274 1.00 54.96 60 LEU B O 1
ATOM 1913 N N . GLU B 1 64 ? 38.979 -3.587 45.808 1.00 64.08 61 GLU B N 1
ATOM 1914 C CA . GLU B 1 64 ? 38.668 -2.631 46.887 1.00 59.60 61 GLU B CA 1
ATOM 1915 C C . GLU B 1 64 ? 39.750 -1.570 47.043 1.00 58.90 61 GLU B C 1
ATOM 1916 O O . GLU B 1 64 ? 39.447 -0.382 47.051 1.00 61.56 61 GLU B O 1
ATOM 1922 N N . GLU B 1 65 ? 41.006 -2.000 47.157 1.00 53.07 62 GLU B N 1
ATOM 1923 C CA . GLU B 1 65 ? 42.115 -1.072 47.384 1.00 52.84 62 GLU B CA 1
ATOM 1924 C C . GLU B 1 65 ? 42.351 -0.165 46.178 1.00 49.79 62 GLU B C 1
ATOM 1925 O O . GLU B 1 65 ? 42.627 1.027 46.328 1.00 65.73 62 GLU B O 1
ATOM 1931 N N . THR B 1 66 ? 42.254 -0.738 44.989 1.00 53.02 63 THR B N 1
ATOM 1932 C CA . THR B 1 66 ? 42.409 0.026 43.756 1.00 61.28 63 THR B CA 1
ATOM 1933 C C . THR B 1 66 ? 41.415 1.170 43.716 1.00 58.62 63 THR B C 1
ATOM 1934 O O . THR B 1 66 ? 41.792 2.325 43.520 1.00 61.35 63 THR B O 1
ATOM 1938 N N . SER B 1 67 ? 40.144 0.840 43.927 1.00 57.19 64 SER B N 1
ATOM 1939 C CA . SER B 1 67 ? 39.048 1.788 43.712 1.00 50.58 64 SER B CA 1
ATOM 1940 C C . SER B 1 67 ? 38.581 2.581 44.938 1.00 40.31 64 SER B C 1
ATOM 1941 O O . SER B 1 67 ? 37.642 3.370 44.846 1.00 50.17 64 SER B O 1
ATOM 1944 N N . ARG B 1 68 ? 39.223 2.371 46.081 1.00 54.52 65 ARG B N 1
ATOM 1945 C CA . ARG B 1 68 ? 38.774 3.009 47.326 1.00 52.25 65 ARG B CA 1
ATOM 1946 C C . ARG B 1 68 ? 38.611 4.523 47.185 1.00 54.45 65 ARG B C 1
ATOM 1947 O O . ARG B 1 68 ? 37.608 5.094 47.608 1.00 57.33 65 ARG B O 1
ATOM 1955 N N . GLU B 1 69 ? 39.619 5.164 46.601 1.00 44.66 66 GLU B N 1
ATOM 1956 C CA . GLU B 1 69 ? 39.615 6.604 46.412 1.00 48.87 66 GLU B CA 1
ATOM 1957 C C . GLU B 1 69 ? 38.500 7.051 45.477 1.00 45.06 66 GLU B C 1
ATOM 1958 O O . GLU B 1 69 ? 37.988 8.158 45.606 1.00 57.74 66 GLU B O 1
ATOM 1964 N N . ILE B 1 70 ? 38.134 6.171 44.549 1.00 41.83 67 ILE B N 1
ATOM 1965 C CA . ILE B 1 70 ? 37.090 6.432 43.568 1.00 43.61 67 ILE B CA 1
ATOM 1966 C C . ILE B 1 70 ? 35.713 6.420 44.211 1.00 42.76 67 ILE B C 1
ATOM 1967 O O . ILE B 1 70 ? 34.825 7.163 43.804 1.00 38.98 67 ILE B O 1
ATOM 1972 N N . PHE B 1 71 ? 35.527 5.574 45.213 1.00 35.66 68 PHE B N 1
ATOM 1973 C CA . PHE B 1 71 ? 34.240 5.560 45.882 1.00 49.29 68 PHE B CA 1
ATOM 1974 C C . PHE B 1 71 ? 34.180 6.534 47.064 1.00 50.49 68 PHE B C 1
ATOM 1975 O O . PHE B 1 71 ? 33.095 6.937 47.479 1.00 60.25 68 PHE B O 1
ATOM 1983 N N . ALA B 1 72 ? 35.348 6.946 47.562 1.00 41.53 69 ALA B N 1
ATOM 1984 C CA . ALA B 1 72 ? 35.410 7.880 48.668 1.00 40.17 69 ALA B CA 1
ATOM 1985 C C . ALA B 1 72 ? 35.237 9.333 48.227 1.00 43.03 69 ALA B C 1
ATOM 1986 O O . ALA B 1 72 ? 34.786 10.176 49.008 1.00 45.32 69 ALA B O 1
ATOM 1988 N N . TRP B 1 73 ? 35.614 9.634 46.989 1.00 45.86 70 TRP B N 1
ATOM 1989 C CA . TRP B 1 73 ? 35.628 11.028 46.529 1.00 47.04 70 TRP B CA 1
ATOM 1990 C C . TRP B 1 73 ? 34.292 11.736 46.714 1.00 47.12 70 TRP B C 1
ATOM 1991 O O . TRP B 1 73 ? 33.231 11.135 46.575 1.00 51.90 70 TRP B O 1
ATOM 2002 N N . THR B 1 74 ? 34.355 13.020 47.034 1.00 44.50 71 THR B N 1
ATOM 2003 C CA . THR B 1 74 ? 33.157 13.846 47.028 1.00 45.12 71 THR B CA 1
ATOM 2004 C C . THR B 1 74 ? 33.514 15.280 46.655 1.00 50.73 71 THR B C 1
ATOM 2005 O O . THR B 1 74 ? 34.673 15.685 46.761 1.00 53.53 71 THR B O 1
ATOM 2009 N N . GLN B 1 75 ? 32.527 16.040 46.196 1.00 43.59 72 GLN B N 1
ATOM 2010 C CA . GLN B 1 75 ? 32.772 17.394 45.715 1.00 42.15 72 GLN B CA 1
ATOM 2011 C C . GLN B 1 75 ? 32.935 18.433 46.821 1.00 46.81 72 GLN B C 1
ATOM 2012 O O . GLN B 1 75 ? 32.610 18.202 47.988 1.00 47.11 72 GLN B O 1
ATOM 2018 N N . ASP B 1 76 ? 33.428 19.596 46.414 1.00 45.65 73 ASP B N 1
ATOM 2019 C CA . ASP B 1 76 ? 33.578 20.732 47.296 1.00 55.34 73 ASP B CA 1
ATOM 2020 C C . ASP B 1 76 ? 32.303 21.556 47.226 1.00 40.85 73 ASP B C 1
ATOM 2021 O O . ASP B 1 76 ? 31.641 21.583 46.196 1.00 43.90 73 ASP B O 1
ATOM 2026 N N . ALA B 1 77 ? 31.985 22.231 48.327 1.00 43.95 74 ALA B N 1
ATOM 2027 C CA . ALA B 1 77 ? 30.866 23.167 48.392 1.00 42.48 74 ALA B CA 1
ATOM 2028 C C . ALA B 1 77 ? 30.955 24.186 47.268 1.00 48.32 74 ALA B C 1
ATOM 2029 O O . ALA B 1 77 ? 32.003 24.823 47.051 1.00 45.33 74 ALA B O 1
ATOM 2031 N N . GLY B 1 78 ? 29.849 24.353 46.562 1.00 49.62 75 GLY B N 1
ATOM 2032 C CA . GLY B 1 78 ? 29.790 25.360 45.533 1.00 53.43 75 GLY B CA 1
ATOM 2033 C C . GLY B 1 78 ? 29.971 24.779 44.146 1.00 48.71 75 GLY B C 1
ATOM 2034 O O . GLY B 1 78 ? 29.573 25.406 43.181 1.00 40.13 75 GLY B O 1
ATOM 2035 N N . GLN B 1 79 ? 30.579 23.602 44.043 1.00 51.60 76 GLN B N 1
ATOM 2036 C CA . GLN B 1 79 ? 30.659 22.918 42.753 1.00 50.49 76 GLN B CA 1
ATOM 2037 C C . GLN B 1 79 ? 29.255 22.581 42.284 1.00 45.95 76 GLN B C 1
ATOM 2038 O O . GLN B 1 79 ? 28.397 22.180 43.078 1.00 46.23 76 GLN B O 1
ATOM 2044 N N . THR B 1 80 ? 29.041 22.759 40.987 1.00 43.69 77 THR B N 1
ATOM 2045 C CA . THR B 1 80 ? 27.886 22.222 40.297 1.00 55.65 77 THR B CA 1
ATOM 2046 C C . THR B 1 80 ? 28.063 20.710 40.112 1.00 53.85 77 THR B C 1
ATOM 2047 O O . THR B 1 80 ? 29.171 20.224 39.848 1.00 49.33 77 THR B O 1
ATOM 2051 N N . PRO B 1 81 ? 26.964 19.961 40.237 1.00 43.03 78 PRO B N 1
ATOM 2052 C CA . PRO B 1 81 ? 26.953 18.519 39.959 1.00 41.82 78 PRO B CA 1
ATOM 2053 C C . PRO B 1 81 ? 27.574 18.150 38.610 1.00 43.41 78 PRO B C 1
ATOM 2054 O O . PRO B 1 81 ? 28.147 17.069 38.507 1.00 44.55 78 PRO B O 1
ATOM 2058 N N . ASP B 1 82 ? 27.437 18.997 37.590 1.00 43.68 79 ASP B N 1
ATOM 2059 C CA . ASP B 1 82 ? 28.047 18.698 36.294 1.00 38.64 79 ASP B CA 1
ATOM 2060 C C . ASP B 1 82 ? 29.571 18.659 36.418 1.00 36.92 79 ASP B C 1
ATOM 2061 O O . ASP B 1 82 ? 30.216 17.692 36.003 1.00 37.86 79 ASP B O 1
ATOM 2066 N N . ASP B 1 83 ? 30.135 19.719 36.994 1.00 33.95 80 ASP B N 1
ATOM 2067 C CA . ASP B 1 83 ? 31.570 19.814 37.218 1.00 49.49 80 ASP B CA 1
ATOM 2068 C C . ASP B 1 83 ? 32.099 18.663 38.059 1.00 55.14 80 ASP B C 1
ATOM 2069 O O . ASP B 1 83 ? 33.188 18.139 37.809 1.00 55.51 80 ASP B O 1
ATOM 2074 N N . ALA B 1 84 ? 31.322 18.280 39.064 1.00 52.49 81 ALA B N 1
ATOM 2075 C CA . ALA B 1 84 ? 31.740 17.233 39.987 1.00 48.80 81 ALA B CA 1
ATOM 2076 C C . ALA B 1 84 ? 31.710 15.891 39.268 1.00 45.57 81 ALA B C 1
ATOM 2077 O O . ALA B 1 84 ? 32.587 15.044 39.467 1.00 38.04 81 ALA B O 1
ATOM 2079 N N . LEU B 1 85 ? 30.703 15.699 38.424 1.00 37.67 82 LEU B N 1
ATOM 2080 C CA . LEU B 1 85 ? 30.694 14.519 37.577 1.00 44.38 82 LEU B CA 1
ATOM 2081 C C . LEU B 1 85 ? 31.944 14.517 36.680 1.00 45.52 82 LEU B C 1
ATOM 2082 O O . LEU B 1 85 ? 32.605 13.499 36.523 1.00 39.25 82 LEU B O 1
ATOM 2087 N N . HIS B 1 86 ? 32.269 15.666 36.106 1.00 48.22 83 HIS B N 1
ATOM 2088 C CA . HIS B 1 86 ? 33.455 15.764 35.262 1.00 48.75 83 HIS B CA 1
ATOM 2089 C C . HIS B 1 86 ? 34.705 15.313 36.018 1.00 55.66 83 HIS B C 1
ATOM 2090 O O . HIS B 1 86 ? 35.450 14.460 35.512 1.00 43.53 83 HIS B O 1
ATOM 2097 N N . ASP B 1 87 ? 34.913 15.888 37.215 1.00 29.94 84 ASP B N 1
ATOM 2098 C CA . ASP B 1 87 ? 36.089 15.629 38.030 1.00 40.06 84 ASP B CA 1
ATOM 2099 C C . ASP B 1 87 ? 36.143 14.176 38.476 1.00 45.44 84 ASP B C 1
ATOM 2100 O O . ASP B 1 87 ? 37.221 13.577 38.537 1.00 47.69 84 ASP B O 1
ATOM 2105 N N . TRP B 1 88 ? 34.984 13.621 38.812 1.00 38.84 85 TRP B N 1
ATOM 2106 C CA . TRP B 1 88 ? 34.911 12.245 39.281 1.00 40.60 85 TRP B CA 1
ATOM 2107 C C . TRP B 1 88 ? 35.248 11.275 38.139 1.00 43.45 85 TRP B C 1
ATOM 2108 O O . TRP B 1 88 ? 35.983 10.301 38.329 1.00 40.39 85 TRP B O 1
ATOM 2119 N N . LEU B 1 89 ? 34.694 11.540 36.961 1.00 32.93 86 LEU B N 1
ATOM 2120 C CA . LEU B 1 89 ? 35.032 10.760 35.779 1.00 37.71 86 LEU B CA 1
ATOM 2121 C C . LEU B 1 89 ? 36.543 10.789 35.496 1.00 46.31 86 LEU B C 1
ATOM 2122 O O . LEU B 1 89 ? 37.129 9.757 35.180 1.00 46.09 86 LEU B O 1
ATOM 2127 N N . TRP B 1 90 ? 37.168 11.959 35.635 1.00 41.46 87 TRP B N 1
ATOM 2128 C CA . TRP B 1 90 ? 38.615 12.088 35.462 1.00 34.22 87 TRP B CA 1
ATOM 2129 C C . TRP B 1 90 ? 39.387 11.274 36.507 1.00 51.74 87 TRP B C 1
ATOM 2130 O O . TRP B 1 90 ? 40.405 10.663 36.185 1.00 53.92 87 TRP B O 1
ATOM 2141 N N . LEU B 1 91 ? 38.913 11.288 37.755 1.00 48.73 88 LEU B N 1
ATOM 2142 C CA . LEU B 1 91 ? 39.556 10.542 38.835 1.00 47.18 88 LEU B CA 1
ATOM 2143 C C . LEU B 1 91 ? 39.441 9.052 38.572 1.00 43.39 88 LEU B C 1
ATOM 2144 O O . LEU B 1 91 ? 40.362 8.284 38.830 1.00 38.08 88 LEU B O 1
ATOM 2149 N N . LEU B 1 92 ? 38.282 8.652 38.073 1.00 39.34 89 LEU B N 1
ATOM 2150 C CA . LEU B 1 92 ? 38.050 7.260 37.734 1.00 49.29 89 LEU B CA 1
ATOM 2151 C C . LEU B 1 92 ? 39.029 6.801 36.650 1.00 45.89 89 LEU B C 1
ATOM 2152 O O . LEU B 1 92 ? 39.570 5.703 36.718 1.00 48.58 89 LEU B O 1
ATOM 2157 N N . ALA B 1 93 ? 39.266 7.656 35.665 1.00 43.17 90 ALA B N 1
ATOM 2158 C CA . ALA B 1 93 ? 40.155 7.303 34.559 1.00 47.67 90 ALA B CA 1
ATOM 2159 C C . ALA B 1 93 ? 41.611 7.330 34.996 1.00 46.37 90 ALA B C 1
ATOM 2160 O O . ALA B 1 93 ? 42.358 6.394 34.719 1.00 49.30 90 ALA B O 1
ATOM 2162 N N . ASP B 1 94 ? 41.997 8.397 35.695 1.00 47.83 91 ASP B N 1
ATOM 2163 C CA . ASP B 1 94 ? 43.363 8.566 36.182 1.00 50.51 91 ASP B CA 1
ATOM 2164 C C . ASP B 1 94 ? 43.760 7.445 37.112 1.00 45.46 91 ASP B C 1
ATOM 2165 O O . ASP B 1 94 ? 44.920 7.056 37.170 1.00 46.85 91 ASP B O 1
ATOM 2170 N N . THR B 1 95 ? 42.788 6.936 37.851 1.00 50.40 92 THR B N 1
ATOM 2171 C CA . THR B 1 95 ? 43.087 5.912 38.837 1.00 63.94 92 THR B CA 1
ATOM 2172 C C . THR B 1 95 ? 43.411 4.611 38.129 1.00 50.35 92 THR B C 1
ATOM 2173 O O . THR B 1 95 ? 44.393 3.952 38.447 1.00 54.77 92 THR B O 1
ATOM 2177 N N . LYS B 1 96 ? 42.580 4.238 37.170 1.00 48.54 93 LYS B N 1
ATOM 2178 C CA . LYS B 1 96 ? 42.839 3.017 36.422 1.00 51.16 93 LYS B CA 1
ATOM 2179 C C . LYS B 1 96 ? 44.185 3.135 35.709 1.00 54.20 93 LYS B C 1
ATOM 2180 O O . LYS B 1 96 ? 45.015 2.227 35.763 1.00 54.54 93 LYS B O 1
ATOM 2186 N N . LYS B 1 97 ? 44.413 4.280 35.078 1.00 48.50 94 LYS B N 1
ATOM 2187 C CA . LYS B 1 97 ? 45.654 4.517 34.351 1.00 47.89 94 LYS B CA 1
ATOM 2188 C C . LYS B 1 97 ? 46.911 4.362 35.226 1.00 55.20 94 LYS B C 1
ATOM 2189 O O . LYS B 1 97 ? 47.868 3.680 34.834 1.00 56.40 94 LYS B O 1
ATOM 2195 N N . LYS B 1 98 ? 46.915 4.974 36.411 1.00 52.28 95 LYS B N 1
ATOM 2196 C CA . LYS B 1 98 ? 48.101 4.917 37.275 1.00 51.47 95 LYS B CA 1
ATOM 2197 C C . LYS B 1 98 ? 48.340 3.540 37.915 1.00 54.39 95 LYS B C 1
ATOM 2198 O O . LYS B 1 98 ? 49.493 3.122 38.123 1.00 50.76 95 LYS B O 1
ATOM 2204 N N . ARG B 1 99 ? 47.253 2.831 38.198 1.00 52.57 96 ARG B N 1
ATOM 2205 C CA . ARG B 1 99 ? 47.352 1.462 38.687 1.00 52.01 96 ARG B CA 1
ATOM 2206 C C . ARG B 1 99 ? 48.045 0.566 37.659 1.00 59.21 96 ARG B C 1
ATOM 2207 O O . ARG B 1 99 ? 48.814 -0.329 38.021 1.00 54.43 96 ARG B O 1
ATOM 2215 N N . TYR B 1 100 ? 47.759 0.808 36.379 1.00 52.05 97 TYR B N 1
ATOM 2216 C CA . TYR B 1 100 ? 48.343 0.012 35.302 1.00 64.55 97 TYR B CA 1
ATOM 2217 C C . TYR B 1 100 ? 49.838 0.270 35.207 1.00 57.44 97 TYR B C 1
ATOM 2218 O O . TYR B 1 100 ? 50.620 -0.644 34.965 1.00 74.12 97 TYR B O 1
ATOM 2227 N N . LYS B 1 101 ? 50.223 1.526 35.400 1.00 59.24 98 LYS B N 1
ATOM 2228 C CA . LYS B 1 101 ? 51.629 1.911 35.423 1.00 66.92 98 LYS B CA 1
ATOM 2229 C C . LYS B 1 101 ? 52.341 1.435 36.702 1.00 69.39 98 LYS B C 1
ATOM 2230 O O . LYS B 1 101 ? 53.478 0.948 36.643 1.00 72.76 98 LYS B O 1
ATOM 2235 N N . THR B 1 102 ? 51.658 1.565 37.840 1.00 61.19 99 THR B N 1
ATOM 2236 C CA . THR B 1 102 ? 52.223 1.279 39.175 1.00 65.97 99 THR B CA 1
ATOM 2237 C C . THR B 1 102 ? 52.571 -0.185 39.391 1.00 64.11 99 THR B C 1
ATOM 2238 O O . THR B 1 102 ? 53.589 -0.494 39.994 1.00 68.10 99 THR B O 1
ATOM 2242 N N . ASP B 1 103 ? 51.697 -1.087 38.951 1.00 73.26 100 ASP B N 1
ATOM 2243 C CA . ASP B 1 103 ? 52.062 -2.498 38.887 1.00 84.94 100 ASP B CA 1
ATOM 2244 C C . ASP B 1 103 ? 51.313 -3.207 37.782 1.00 74.94 100 ASP B C 1
ATOM 2245 O O . ASP B 1 103 ? 50.157 -3.579 37.937 1.00 73.63 100 ASP B O 1
ATOM 2250 N N . ARG B 1 104 ? 51.994 -3.403 36.665 1.00 76.07 101 ARG B N 1
ATOM 2251 C CA . ARG B 1 104 ? 51.377 -4.037 35.516 1.00 70.08 101 ARG B CA 1
ATOM 2252 C C . ARG B 1 104 ? 51.046 -5.488 35.796 1.00 70.75 101 ARG B C 1
ATOM 2253 O O . ARG B 1 104 ? 49.923 -5.924 35.569 1.00 73.90 101 ARG B O 1
ATOM 2261 N N . LYS B 1 105 ? 52.033 -6.237 36.278 1.00 79.30 102 LYS B N 1
ATOM 2262 C CA . LYS B 1 105 ? 51.855 -7.664 36.495 1.00 75.46 102 LYS B CA 1
ATOM 2263 C C . LYS B 1 105 ? 50.518 -7.902 37.203 1.00 74.39 102 LYS B C 1
ATOM 2264 O O . LYS B 1 105 ? 49.626 -8.550 36.655 1.00 67.71 102 LYS B O 1
ATOM 2278 N N . PHE B 1 107 ? 48.053 -5.826 37.813 1.00 60.98 104 PHE B N 1
ATOM 2279 C CA . PHE B 1 107 ? 46.947 -5.243 37.067 1.00 54.42 104 PHE B CA 1
ATOM 2280 C C . PHE B 1 107 ? 46.481 -6.219 35.979 1.00 61.04 104 PHE B C 1
ATOM 2281 O O . PHE B 1 107 ? 45.293 -6.493 35.842 1.00 64.88 104 PHE B O 1
ATOM 2289 N N . LEU B 1 108 ? 47.427 -6.768 35.229 1.00 57.17 105 LEU B N 1
ATOM 2290 C CA . LEU B 1 108 ? 47.104 -7.794 34.243 1.00 64.70 105 LEU B CA 1
ATOM 2291 C C . LEU B 1 108 ? 46.418 -9.027 34.847 1.00 62.31 105 LEU B C 1
ATOM 2292 O O . LEU B 1 108 ? 45.354 -9.438 34.386 1.00 61.46 105 LEU B O 1
ATOM 2297 N N . LEU B 1 109 ? 47.015 -9.599 35.887 1.00 55.95 106 LEU B N 1
ATOM 2298 C CA . LEU B 1 109 ? 46.523 -10.849 36.458 1.00 62.19 106 LEU B CA 1
ATOM 2299 C C . LEU B 1 109 ? 45.132 -10.739 37.090 1.00 61.36 106 LEU B C 1
ATOM 2300 O O . LEU B 1 109 ? 44.304 -11.633 36.935 1.00 64.30 106 LEU B O 1
ATOM 2305 N N . TYR B 1 110 ? 44.880 -9.661 37.825 1.00 60.08 107 TYR B N 1
ATOM 2306 C CA . TYR B 1 110 ? 43.589 -9.498 38.492 1.00 58.52 107 TYR B CA 1
ATOM 2307 C C . TYR B 1 110 ? 42.515 -8.998 37.521 1.00 55.34 107 TYR B C 1
ATOM 2308 O O . TYR B 1 110 ? 41.364 -9.429 37.568 1.00 52.14 107 TYR B O 1
ATOM 2317 N N . THR B 1 111 ? 42.907 -8.090 36.637 1.00 47.85 108 THR B N 1
ATOM 2318 C CA . THR B 1 111 ? 42.017 -7.608 35.595 1.00 48.93 108 THR B CA 1
ATOM 2319 C C . THR B 1 111 ? 41.578 -8.761 34.705 1.00 63.91 108 THR B C 1
ATOM 2320 O O . THR B 1 111 ? 40.391 -8.897 34.402 1.00 61.12 108 THR B O 1
ATOM 2324 N N . ASP B 1 112 ? 42.543 -9.581 34.288 1.00 64.89 109 ASP B N 1
ATOM 2325 C CA . ASP B 1 112 ? 42.252 -10.726 33.429 1.00 77.10 109 ASP B CA 1
ATOM 2326 C C . ASP B 1 112 ? 41.165 -11.569 34.074 1.00 75.14 109 ASP B C 1
ATOM 2327 O O . ASP B 1 112 ? 40.182 -11.948 33.429 1.00 73.07 109 ASP B O 1
ATOM 2332 N N . TYR B 1 113 ? 41.355 -11.850 35.361 1.00 63.65 110 TYR B N 1
ATOM 2333 C CA . TYR B 1 113 ? 40.460 -12.727 36.107 1.00 66.03 110 TYR B CA 1
ATOM 2334 C C . TYR B 1 113 ? 39.064 -12.140 36.318 1.00 60.26 110 TYR B C 1
ATOM 2335 O O . TYR B 1 113 ? 38.069 -12.869 36.259 1.00 59.46 110 TYR B O 1
ATOM 2344 N N . ILE B 1 114 ? 38.995 -10.832 36.556 1.00 55.93 111 ILE B N 1
ATOM 2345 C CA . ILE B 1 114 ? 37.727 -10.193 36.917 1.00 63.90 111 ILE B CA 1
ATOM 2346 C C . ILE B 1 114 ? 36.797 -10.036 35.730 1.00 65.88 111 ILE B C 1
ATOM 2347 O O . ILE B 1 114 ? 35.590 -10.250 35.850 1.00 68.13 111 ILE B O 1
ATOM 2352 N N . GLU B 1 115 ? 37.366 -9.632 34.597 1.00 58.28 112 GLU B N 1
ATOM 2353 C CA . GLU B 1 115 ? 36.611 -9.494 33.355 1.00 64.13 112 GLU B CA 1
ATOM 2354 C C . GLU B 1 115 ? 35.901 -10.793 32.997 1.00 61.55 112 GLU B C 1
ATOM 2355 O O . GLU B 1 115 ? 34.739 -10.767 32.596 1.00 64.98 112 GLU B O 1
ATOM 2361 N N . GLN B 1 116 ? 36.583 -11.924 33.178 1.00 58.28 113 GLN B N 1
ATOM 2362 C CA . GLN B 1 116 ? 36.001 -13.233 32.862 1.00 63.30 113 GLN B CA 1
ATOM 2363 C C . GLN B 1 116 ? 35.005 -13.740 33.924 1.00 73.82 113 GLN B C 1
ATOM 2364 O O . GLN B 1 116 ? 34.376 -14.784 33.744 1.00 82.14 113 GLN B O 1
ATOM 2370 N N . ASN B 1 117 ? 34.856 -12.999 35.020 1.00 79.08 114 ASN B N 1
ATOM 2371 C CA . ASN B 1 117 ? 33.903 -13.356 36.081 1.00 72.96 114 ASN B CA 1
ATOM 2372 C C . ASN B 1 117 ? 32.658 -12.458 36.084 1.00 66.84 114 ASN B C 1
ATOM 2373 O O . ASN B 1 117 ? 32.625 -11.418 36.745 1.00 64.20 114 ASN B O 1
ATOM 2378 N N . GLU B 1 118 ? 31.630 -12.886 35.359 1.00 72.30 115 GLU B N 1
ATOM 2379 C CA . GLU B 1 118 ? 30.469 -12.048 35.053 1.00 73.67 115 GLU B CA 1
ATOM 2380 C C . GLU B 1 118 ? 29.923 -11.257 36.243 1.00 70.68 115 GLU B C 1
ATOM 2381 O O . GLU B 1 118 ? 29.694 -10.049 36.144 1.00 64.80 115 GLU B O 1
ATOM 2387 N N . GLU B 1 119 ? 29.717 -11.943 37.361 1.00 75.73 116 GLU B N 1
ATOM 2388 C CA . GLU B 1 119 ? 29.104 -11.334 38.536 1.00 80.13 116 GLU B CA 1
ATOM 2389 C C . GLU B 1 119 ? 30.018 -10.298 39.163 1.00 64.68 116 GLU B C 1
ATOM 2390 O O . GLU B 1 119 ? 29.560 -9.250 39.610 1.00 56.59 116 GLU B O 1
ATOM 2396 N N . LEU B 1 120 ? 31.313 -10.594 39.187 1.00 61.20 117 LEU B N 1
ATOM 2397 C CA . LEU B 1 120 ? 32.292 -9.640 39.698 1.00 60.47 117 LEU B CA 1
ATOM 2398 C C . LEU B 1 120 ? 32.309 -8.330 38.897 1.00 68.42 117 LEU B C 1
ATO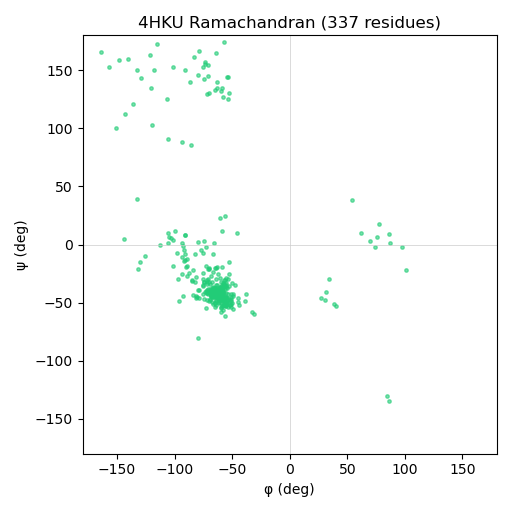M 2399 O O . LEU B 1 120 ? 32.320 -7.246 39.484 1.00 72.70 117 LEU B O 1
ATOM 2404 N N . VAL B 1 121 ? 32.303 -8.414 37.567 1.00 57.82 118 VAL B N 1
ATOM 2405 C CA . VAL B 1 121 ? 32.294 -7.191 36.767 1.00 57.53 118 VAL B CA 1
ATOM 2406 C C . VAL B 1 121 ? 30.961 -6.471 36.880 1.00 53.78 118 VAL B C 1
ATOM 2407 O O . VAL B 1 121 ? 30.906 -5.265 37.131 1.00 59.22 118 VAL B O 1
ATOM 2411 N N . LYS B 1 122 ? 29.886 -7.222 36.700 1.00 48.88 119 LYS B N 1
ATOM 2412 C CA . LYS B 1 122 ? 28.548 -6.675 36.806 1.00 49.46 119 LYS B CA 1
ATOM 2413 C C . LYS B 1 122 ? 28.410 -5.867 38.099 1.00 44.13 119 LYS B C 1
ATOM 2414 O O . LYS B 1 122 ? 27.860 -4.773 38.104 1.00 47.75 119 LYS B O 1
ATOM 2418 N N . ASN B 1 123 ? 28.915 -6.406 39.194 1.00 45.33 120 ASN B N 1
ATOM 2419 C CA . ASN B 1 123 ? 28.812 -5.695 40.469 1.00 57.96 120 ASN B CA 1
ATOM 2420 C C . ASN B 1 123 ? 29.609 -4.399 40.437 1.00 61.38 120 ASN B C 1
ATOM 2421 O O . ASN B 1 123 ? 29.098 -3.327 40.762 1.00 70.17 120 ASN B O 1
ATOM 2426 N N . HIS B 1 124 ? 30.862 -4.507 40.023 1.00 56.81 121 HIS B N 1
ATOM 2427 C CA . HIS B 1 124 ? 31.739 -3.352 39.929 1.00 49.89 121 HIS B CA 1
ATOM 2428 C C . HIS B 1 124 ? 31.194 -2.257 39.004 1.00 41.27 121 HIS B C 1
ATOM 2429 O O . HIS B 1 124 ? 31.212 -1.077 39.360 1.00 43.74 121 HIS B O 1
ATOM 2436 N N . VAL B 1 125 ? 30.696 -2.607 37.824 1.00 33.84 122 VAL B N 1
ATOM 2437 C CA . VAL B 1 125 ? 30.216 -1.496 36.995 1.00 47.29 122 VAL B CA 1
ATOM 2438 C C . VAL B 1 125 ? 28.925 -0.937 37.572 1.00 46.26 122 VAL B C 1
ATOM 2439 O O . VAL B 1 125 ? 28.663 0.257 37.469 1.00 45.32 122 VAL B O 1
ATOM 2443 N N . ALA B 1 126 ? 28.144 -1.801 38.210 1.00 35.09 123 ALA B N 1
ATOM 2444 C CA . ALA B 1 126 ? 26.942 -1.350 38.890 1.00 50.19 123 ALA B CA 1
ATOM 2445 C C . ALA B 1 126 ? 27.279 -0.400 40.052 1.00 53.61 123 ALA B C 1
ATOM 2446 O O . ALA B 1 126 ? 26.554 0.556 40.295 1.00 48.63 123 ALA B O 1
ATOM 2448 N N . HIS B 1 127 ? 28.373 -0.663 40.764 1.00 54.08 124 HIS B N 1
ATOM 2449 C CA . HIS B 1 127 ? 28.799 0.237 41.837 1.00 56.30 124 HIS B CA 1
ATOM 2450 C C . HIS B 1 127 ? 29.179 1.595 41.270 1.00 44.39 124 HIS B C 1
ATOM 2451 O O . HIS B 1 127 ? 28.750 2.640 41.775 1.00 40.74 124 HIS B O 1
ATOM 2458 N N . LEU B 1 128 ? 29.981 1.566 40.212 1.00 32.47 125 LEU B N 1
ATOM 2459 C CA . LEU B 1 128 ? 30.417 2.782 39.554 1.00 34.40 125 LEU B CA 1
ATOM 2460 C C . LEU B 1 128 ? 29.226 3.588 39.069 1.00 43.65 125 LEU B C 1
ATOM 2461 O O . LEU B 1 128 ? 29.291 4.811 39.037 1.00 44.21 125 LEU B O 1
ATOM 2466 N N . ALA B 1 129 ? 28.155 2.896 38.674 1.00 46.62 126 ALA B N 1
ATOM 2467 C CA . ALA B 1 129 ? 26.975 3.551 38.120 1.00 47.05 126 ALA B CA 1
ATOM 2468 C C . ALA B 1 129 ? 26.253 4.288 39.238 1.00 40.62 126 ALA B C 1
ATOM 2469 O O . ALA B 1 129 ? 25.813 5.417 39.056 1.00 43.01 126 ALA B O 1
ATOM 2471 N N . GLN B 1 130 ? 26.145 3.643 40.391 1.00 42.34 127 GLN B N 1
ATOM 2472 C CA . GLN B 1 130 ? 25.573 4.283 41.575 1.00 54.12 127 GLN B CA 1
ATOM 2473 C C . GLN B 1 130 ? 26.350 5.549 41.906 1.00 48.98 127 GLN B C 1
ATOM 2474 O O . GLN B 1 130 ? 25.769 6.625 42.075 1.00 38.83 127 GLN B O 1
ATOM 2480 N N . LYS B 1 131 ? 27.669 5.409 42.007 1.00 49.00 128 LYS B N 1
ATOM 2481 C CA . LYS B 1 131 ? 28.528 6.536 42.368 1.00 53.53 128 LYS B CA 1
ATOM 2482 C C . LYS B 1 131 ? 28.307 7.700 41.409 1.00 36.94 128 LYS B C 1
ATOM 2483 O O . LYS B 1 131 ? 28.178 8.859 41.818 1.00 38.37 128 LYS B O 1
ATOM 2489 N N . ALA B 1 132 ? 28.257 7.376 40.124 1.00 33.02 129 ALA B N 1
ATOM 2490 C CA . ALA B 1 132 ? 28.068 8.394 39.096 1.00 29.64 129 ALA B CA 1
ATOM 2491 C C . ALA B 1 132 ? 26.749 9.138 39.318 1.00 33.35 129 ALA B C 1
ATOM 2492 O O . ALA B 1 132 ? 26.687 10.359 39.194 1.00 44.32 129 ALA B O 1
ATOM 2494 N N . GLU B 1 133 ? 25.698 8.409 39.683 1.00 36.19 130 GLU B N 1
ATOM 2495 C CA . GLU B 1 133 ? 24.430 9.064 40.009 1.00 42.98 130 GLU B CA 1
ATOM 2496 C C . GLU B 1 133 ? 24.508 9.872 41.303 1.00 45.30 130 GLU B C 1
ATOM 2497 O O . GLU B 1 133 ? 23.970 10.973 41.387 1.00 39.78 130 GLU B O 1
ATOM 2503 N N . GLU B 1 134 ? 25.187 9.324 42.305 1.00 39.82 131 GLU B N 1
ATOM 2504 C CA . GLU B 1 134 ? 25.269 9.974 43.605 1.00 43.56 131 GLU B CA 1
ATOM 2505 C C . GLU B 1 134 ? 26.003 11.308 43.469 1.00 49.73 131 GLU B C 1
ATOM 2506 O O . GLU B 1 134 ? 25.656 12.296 44.125 1.00 44.85 131 GLU B O 1
ATOM 2512 N N . VAL B 1 135 ? 26.991 11.342 42.579 1.00 47.24 132 VAL B N 1
ATOM 2513 C CA . VAL B 1 135 ? 27.754 12.560 42.333 1.00 48.25 132 VAL B CA 1
ATOM 2514 C C . VAL B 1 135 ? 27.025 13.529 41.407 1.00 37.83 132 VAL B C 1
ATOM 2515 O O . VAL B 1 135 ? 26.986 14.729 41.650 1.00 34.01 132 VAL B O 1
ATOM 2519 N N . SER B 1 136 ? 26.461 12.995 40.329 1.00 34.21 133 SER B N 1
ATOM 2520 C CA . SER B 1 136 ? 25.962 13.843 39.248 1.00 40.73 133 SER B CA 1
ATOM 2521 C C . SER B 1 136 ? 24.506 14.279 39.440 1.00 47.07 133 SER B C 1
ATOM 2522 O O . SER B 1 136 ? 24.097 15.321 38.939 1.00 46.27 133 SER B O 1
ATOM 2525 N N . GLY B 1 137 ? 23.730 13.471 40.157 1.00 48.25 134 GLY B N 1
ATOM 2526 C CA . GLY B 1 137 ? 22.303 13.710 40.311 1.00 46.87 134 GLY B CA 1
ATOM 2527 C C . GLY B 1 137 ? 21.482 13.338 39.076 1.00 50.17 134 GLY B C 1
ATOM 2528 O O . GLY B 1 137 ? 20.271 13.600 39.021 1.00 43.63 134 GLY B O 1
ATOM 2529 N N . ARG B 1 138 ? 22.118 12.728 38.077 1.00 40.32 135 ARG B N 1
ATOM 2530 C CA . ARG B 1 138 ? 21.381 12.305 36.871 1.00 39.86 135 ARG B CA 1
ATOM 2531 C C . ARG B 1 138 ? 20.758 10.924 37.098 1.00 46.77 135 ARG B C 1
ATOM 2532 O O . ARG B 1 138 ? 21.337 9.870 36.766 1.00 42.27 135 ARG B O 1
ATOM 2540 N N . THR B 1 139 ? 19.570 10.940 37.686 1.00 44.22 136 THR B N 1
ATOM 2541 C CA . THR B 1 139 ? 18.962 9.712 38.163 1.00 58.46 136 THR B CA 1
ATOM 2542 C C . THR B 1 139 ? 18.686 8.753 37.005 1.00 55.31 136 THR B C 1
ATOM 2543 O O . THR B 1 139 ? 18.205 9.172 35.949 1.00 43.97 136 THR B O 1
ATOM 2547 N N . ASN B 1 140 ? 19.036 7.484 37.217 1.00 50.67 137 ASN B N 1
ATOM 2548 C CA . ASN B 1 140 ? 18.859 6.405 36.239 1.00 50.60 137 ASN B CA 1
ATOM 2549 C C . ASN B 1 140 ? 19.831 6.414 35.062 1.00 53.98 137 ASN B C 1
ATOM 2550 O O . ASN B 1 140 ? 19.802 5.526 34.210 1.00 62.17 137 ASN B O 1
ATOM 2555 N N . GLN B 1 141 ? 20.696 7.412 35.017 1.00 52.04 138 GLN B N 1
ATOM 2556 C CA . GLN B 1 141 ? 21.592 7.549 33.884 1.00 47.24 138 GLN B CA 1
ATOM 2557 C C . GLN B 1 141 ? 22.997 7.045 34.175 1.00 50.05 138 GLN B C 1
ATOM 2558 O O . GLN B 1 141 ? 23.887 7.142 33.327 1.00 49.25 138 GLN B O 1
ATOM 2564 N N . GLY B 1 142 ? 23.190 6.488 35.367 1.00 41.96 139 GLY B N 1
ATOM 2565 C CA . GLY B 1 142 ? 24.513 6.075 35.804 1.00 34.36 139 GLY B CA 1
ATOM 2566 C C . GLY B 1 142 ? 25.131 5.039 34.878 1.00 43.54 139 GLY B C 1
ATOM 2567 O O . GLY B 1 142 ? 26.208 5.227 34.331 1.00 41.49 139 GLY B O 1
ATOM 2568 N N . ASN B 1 143 ? 24.443 3.922 34.722 1.00 45.25 140 ASN B N 1
ATOM 2569 C CA . ASN B 1 143 ? 24.915 2.861 33.864 1.00 40.05 140 ASN B CA 1
ATOM 2570 C C . ASN B 1 143 ? 25.282 3.420 32.474 1.00 47.61 140 ASN B C 1
ATOM 2571 O O . ASN B 1 143 ? 26.319 3.080 31.927 1.00 46.30 140 ASN B O 1
ATOM 2576 N N . ALA B 1 144 ? 24.463 4.314 31.933 1.00 43.02 141 ALA B N 1
ATOM 2577 C CA . ALA B 1 144 ? 24.748 4.882 30.622 1.00 42.34 141 ALA B CA 1
ATOM 2578 C C . ALA B 1 144 ? 26.009 5.741 30.625 1.00 45.13 141 ALA B C 1
ATOM 2579 O O . ALA B 1 144 ? 26.794 5.717 29.674 1.00 52.70 141 ALA B O 1
ATOM 2581 N N . ILE B 1 145 ? 26.223 6.488 31.695 1.00 41.06 142 ILE B N 1
ATOM 2582 C CA . ILE B 1 145 ? 27.393 7.351 31.769 1.00 34.98 142 ILE B CA 1
ATOM 2583 C C . ILE B 1 145 ? 28.712 6.578 31.834 1.00 46.13 142 ILE B C 1
ATOM 2584 O O . ILE B 1 145 ? 29.682 6.935 31.146 1.00 43.22 142 ILE B O 1
ATOM 2589 N N . ILE B 1 146 ? 28.753 5.540 32.669 1.00 35.84 143 ILE B N 1
ATOM 2590 C CA . ILE B 1 146 ? 29.905 4.631 32.718 1.00 38.26 143 ILE B CA 1
ATOM 2591 C C . ILE B 1 146 ? 30.132 3.981 31.343 1.00 43.87 143 ILE B C 1
ATOM 2592 O O . ILE B 1 146 ? 31.260 3.901 30.850 1.00 50.95 143 ILE B O 1
ATOM 2597 N N . THR B 1 147 ? 29.044 3.511 30.746 1.00 40.52 144 THR B N 1
ATOM 2598 C CA . THR B 1 147 ? 29.084 2.828 29.455 1.00 43.20 144 THR B CA 1
ATOM 2599 C C . THR B 1 147 ? 29.690 3.768 28.402 1.00 41.78 144 THR B C 1
ATOM 2600 O O . THR B 1 147 ? 30.562 3.368 27.655 1.00 43.77 144 THR B O 1
ATOM 2604 N N . ALA B 1 148 ? 29.289 5.035 28.425 1.00 39.79 145 ALA B N 1
ATOM 2605 C CA . ALA B 1 148 ? 29.825 6.049 27.520 1.00 43.51 145 ALA B CA 1
ATOM 2606 C C . ALA B 1 148 ? 31.341 6.275 27.645 1.00 47.94 145 ALA B C 1
ATOM 2607 O O . ALA B 1 148 ? 31.992 6.674 26.680 1.00 43.68 145 ALA B O 1
ATOM 2609 N N . PHE B 1 149 ? 31.892 6.040 28.831 1.00 42.33 146 PHE B N 1
ATOM 2610 C CA . PHE B 1 149 ? 33.296 6.302 29.090 1.00 44.31 146 PHE B CA 1
ATOM 2611 C C . PHE B 1 149 ? 34.143 5.022 29.104 1.00 40.50 146 PHE B C 1
ATOM 2612 O O . PHE B 1 149 ? 35.331 5.054 29.388 1.00 42.71 146 PHE B O 1
ATOM 2620 N N . THR B 1 150 ? 33.508 3.909 28.761 1.00 42.20 147 THR B N 1
ATOM 2621 C CA . THR B 1 150 ? 34.134 2.595 28.769 1.00 37.18 147 THR B CA 1
ATOM 2622 C C . THR B 1 150 ? 35.597 2.579 28.309 1.00 42.47 147 THR B C 1
ATOM 2623 O O . THR B 1 150 ? 36.442 1.895 28.897 1.00 41.06 147 THR B O 1
ATOM 2627 N N . TYR B 1 151 ? 35.889 3.323 27.244 1.00 38.80 148 TYR B N 1
ATOM 2628 C CA . TYR B 1 151 ? 37.240 3.356 26.686 1.00 42.14 148 TYR B CA 1
ATOM 2629 C C . TYR B 1 151 ? 38.270 3.771 27.739 1.00 44.60 148 TYR B C 1
ATOM 2630 O O . TYR B 1 151 ? 39.418 3.339 27.708 1.00 50.85 148 TYR B O 1
ATOM 2639 N N . PHE B 1 152 ? 37.835 4.596 28.685 1.00 38.42 149 PHE B N 1
ATOM 2640 C CA . PHE B 1 152 ? 38.734 5.209 29.644 1.00 49.78 149 PHE B CA 1
ATOM 2641 C C . PHE B 1 152 ? 38.924 4.411 30.941 1.00 48.94 149 PHE B C 1
ATOM 2642 O O . PHE B 1 152 ? 39.844 4.687 31.693 1.00 48.49 149 PHE B O 1
ATOM 2650 N N . HIS B 1 153 ? 38.082 3.415 31.198 1.00 44.69 150 HIS B N 1
ATOM 2651 C CA . HIS B 1 153 ? 38.248 2.652 32.430 1.00 48.56 150 HIS B CA 1
ATOM 2652 C C . HIS B 1 153 ? 38.261 1.145 32.228 1.00 50.63 150 HIS B C 1
ATOM 2653 O O . HIS B 1 153 ? 38.641 0.399 33.133 1.00 44.64 150 HIS B O 1
ATOM 2660 N N . ASN B 1 154 ? 37.826 0.673 31.069 1.00 48.62 151 ASN B N 1
ATOM 2661 C CA . ASN B 1 154 ? 37.880 -0.762 30.881 1.00 51.60 151 ASN B CA 1
ATOM 2662 C C . ASN B 1 154 ? 39.326 -1.185 30.704 1.00 47.54 151 ASN B C 1
ATOM 2663 O O . ASN B 1 154 ? 40.064 -0.595 29.919 1.00 50.69 151 ASN B O 1
ATOM 2668 N N . PRO B 1 155 ? 39.753 -2.189 31.471 1.00 45.00 152 PRO B N 1
ATOM 2669 C CA . PRO B 1 155 ? 41.176 -2.537 31.453 1.00 50.64 152 PRO B CA 1
ATOM 2670 C C . PRO B 1 155 ? 41.657 -3.061 30.103 1.00 53.76 152 PRO B C 1
ATOM 2671 O O . PRO B 1 155 ? 42.860 -3.037 29.832 1.00 62.49 152 PRO B O 1
ATOM 2675 N N . TYR B 1 156 ? 40.740 -3.524 29.263 1.00 51.08 153 TYR B N 1
ATOM 2676 C CA . TYR B 1 156 ? 41.132 -3.961 27.935 1.00 51.67 153 TYR B CA 1
ATOM 2677 C C . TYR B 1 156 ? 41.877 -2.843 27.200 1.00 53.63 153 TYR B C 1
ATOM 2678 O O . TYR B 1 156 ? 42.733 -3.108 26.361 1.00 52.49 153 TYR B O 1
ATOM 2687 N N . PHE B 1 157 ? 41.559 -1.597 27.534 1.00 46.55 154 PHE B N 1
ATOM 2688 C CA . PHE B 1 157 ? 42.150 -0.445 26.860 1.00 47.98 154 PHE B CA 1
ATOM 2689 C C . PHE B 1 157 ? 43.432 0.130 27.485 1.00 54.75 154 PHE B C 1
ATOM 2690 O O . PHE B 1 157 ? 44.077 0.987 26.881 1.00 54.31 154 PHE B O 1
ATOM 2698 N N . ALA B 1 158 ? 43.801 -0.358 28.672 1.00 53.66 155 ALA B N 1
ATOM 2699 C CA . ALA B 1 158 ? 44.983 0.113 29.410 1.00 51.14 155 ALA B CA 1
ATOM 2700 C C . ALA B 1 158 ? 46.187 0.561 28.553 1.00 61.14 155 ALA B C 1
ATOM 2701 O O . ALA B 1 158 ? 46.628 1.703 28.669 1.00 56.39 155 ALA B O 1
ATOM 2703 N N . SER B 1 159 ? 46.710 -0.327 27.703 1.00 44.46 156 SER B N 1
ATOM 2704 C CA . SER B 1 159 ? 47.949 -0.048 26.970 1.00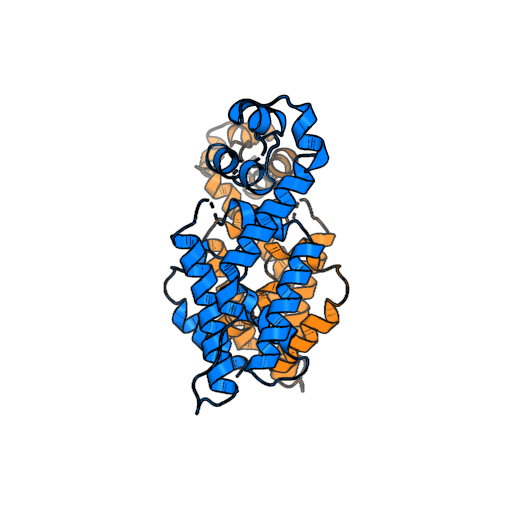 56.90 156 SER B CA 1
ATOM 2705 C C . SER B 1 159 ? 47.856 1.092 25.954 1.00 58.82 156 SER B C 1
ATOM 2706 O O . SER B 1 159 ? 48.835 1.404 25.270 1.00 61.52 156 SER B O 1
ATOM 2709 N N . ARG B 1 160 ? 46.685 1.708 25.866 1.00 55.53 157 ARG B N 1
ATOM 2710 C CA . ARG B 1 160 ? 46.467 2.814 24.948 1.00 60.40 157 ARG B CA 1
ATOM 2711 C C . ARG B 1 160 ? 46.518 4.173 25.641 1.00 62.25 157 ARG B C 1
ATOM 2712 O O . ARG B 1 160 ? 46.699 5.201 24.984 1.00 59.82 157 ARG B O 1
ATOM 2720 N N . TRP B 1 161 ? 46.370 4.175 26.968 1.00 55.44 158 TRP B N 1
ATOM 2721 C CA . TRP B 1 161 ? 46.135 5.412 27.709 1.00 53.28 158 TRP B CA 1
ATOM 2722 C C . TRP B 1 161 ? 47.339 6.354 27.673 1.00 65.88 158 TRP B C 1
ATOM 2723 O O . TRP B 1 161 ? 47.255 7.506 28.099 1.00 65.84 158 TRP B O 1
ATOM 2734 N N . GLU B 1 162 ? 48.451 5.863 27.143 1.00 69.83 159 GLU B N 1
ATOM 2735 C CA . GLU B 1 162 ? 49.643 6.673 27.005 1.00 68.68 159 GLU B CA 1
ATOM 2736 C C . GLU B 1 162 ? 49.778 7.248 25.587 1.00 69.42 159 GLU B C 1
ATOM 2737 O O . GLU B 1 162 ? 50.660 8.066 25.326 1.00 65.70 159 GLU B O 1
ATOM 2743 N N . GLN B 1 163 ? 48.916 6.831 24.666 1.00 63.10 160 GLN B N 1
ATOM 2744 C CA . GLN B 1 163 ? 48.978 7.375 23.304 1.00 74.55 160 GLN B CA 1
ATOM 2745 C C . GLN B 1 163 ? 48.679 8.878 23.260 1.00 74.15 160 GLN B C 1
ATOM 2746 O O . GLN B 1 163 ? 48.158 9.449 24.217 1.00 72.19 160 GLN B O 1
ATOM 2752 N N . ALA B 1 164 ? 49.010 9.518 22.144 1.00 78.35 161 ALA B N 1
ATOM 2753 C CA . ALA B 1 164 ? 48.749 10.946 22.005 1.00 74.19 161 ALA B CA 1
ATOM 2754 C C . ALA B 1 164 ? 47.249 11.224 21.865 1.00 73.20 161 ALA B C 1
ATOM 2755 O O . ALA B 1 164 ? 46.520 10.442 21.261 1.00 64.45 161 ALA B O 1
ATOM 2757 N N . GLY B 1 165 ? 46.795 12.340 22.427 1.00 63.72 162 GLY B N 1
ATOM 2758 C CA . GLY B 1 165 ? 45.414 12.747 22.276 1.00 61.29 162 GLY B CA 1
ATOM 2759 C C . GLY B 1 165 ? 44.493 12.120 23.305 1.00 67.11 162 GLY B C 1
ATOM 2760 O O . GLY B 1 165 ? 43.274 12.236 23.199 1.00 64.49 162 GLY B O 1
ATOM 2761 N N . TYR B 1 166 ? 45.076 11.455 24.300 1.00 60.68 163 TYR B N 1
ATOM 2762 C CA . TYR B 1 166 ? 44.308 10.869 25.394 1.00 57.45 163 TYR B CA 1
ATOM 2763 C C . TYR B 1 166 ? 43.455 11.924 26.096 1.00 63.05 163 TYR B C 1
ATOM 2764 O O . TYR B 1 166 ? 42.219 11.831 26.112 1.00 52.49 163 TYR B O 1
ATOM 2773 N N . VAL B 1 167 ? 44.119 12.924 26.672 1.00 63.23 164 VAL B N 1
ATOM 2774 C CA . VAL B 1 167 ? 43.421 13.984 27.389 1.00 61.00 164 VAL B CA 1
ATOM 2775 C C . VAL B 1 167 ? 42.349 14.632 26.519 1.00 51.97 164 VAL B C 1
ATOM 2776 O O . VAL B 1 167 ? 41.218 14.837 26.964 1.00 40.84 164 VAL B O 1
ATOM 2780 N N . ASP B 1 168 ? 42.706 14.943 25.276 1.00 50.42 165 ASP B N 1
ATOM 2781 C CA . ASP B 1 168 ? 41.790 15.647 24.373 1.00 58.50 165 ASP B CA 1
ATOM 2782 C C . ASP B 1 168 ? 40.520 14.847 24.060 1.00 59.12 165 ASP B C 1
ATOM 2783 O O . ASP B 1 168 ? 39.400 15.384 24.075 1.00 53.23 165 ASP B O 1
ATOM 2788 N N . LEU B 1 169 ? 40.699 13.560 23.785 1.00 57.70 166 LEU B N 1
ATOM 2789 C CA . LEU B 1 169 ? 39.579 12.673 23.495 1.00 46.46 166 LEU B CA 1
ATOM 2790 C C . LEU B 1 169 ? 38.637 12.602 24.692 1.00 47.31 166 LEU B C 1
ATOM 2791 O O . LEU B 1 169 ? 37.415 12.710 24.539 1.00 47.35 166 LEU B O 1
ATOM 2796 N N . PHE B 1 170 ? 39.208 12.426 25.886 1.00 47.75 167 PHE B N 1
ATOM 2797 C CA . PHE B 1 170 ? 38.416 12.457 27.114 1.00 45.10 167 PHE B CA 1
ATOM 2798 C C . PHE B 1 170 ? 37.557 13.720 27.205 1.00 44.22 167 PHE B C 1
ATOM 2799 O O . PHE B 1 170 ? 36.350 13.650 27.428 1.00 42.72 167 PHE B O 1
ATOM 2807 N N . GLU B 1 171 ? 38.185 14.877 27.031 1.00 42.40 168 GLU B N 1
ATOM 2808 C CA . GLU B 1 171 ? 37.444 16.134 27.010 1.00 51.08 168 GLU B CA 1
ATOM 2809 C C . GLU B 1 171 ? 36.300 16.126 25.971 1.00 53.47 168 GLU B C 1
ATOM 2810 O O . GLU B 1 171 ? 35.157 16.504 26.286 1.00 47.95 168 GLU B O 1
ATOM 2816 N N . ASP B 1 172 ? 36.607 15.684 24.748 1.00 53.39 169 ASP B N 1
ATOM 2817 C CA . ASP B 1 172 ? 35.632 15.695 23.646 1.00 48.36 169 ASP B CA 1
ATOM 2818 C C . ASP B 1 172 ? 34.427 14.814 23.920 1.00 50.67 169 ASP B C 1
ATOM 2819 O O . ASP B 1 172 ? 33.302 15.181 23.594 1.00 52.34 169 ASP B O 1
ATOM 2824 N N . VAL B 1 173 ? 34.667 13.656 24.526 1.00 41.98 170 VAL B N 1
ATOM 2825 C CA . VAL B 1 173 ? 33.582 12.799 24.984 1.00 40.63 170 VAL B CA 1
ATOM 2826 C C . VAL B 1 173 ? 32.745 13.516 26.053 1.00 45.31 170 VAL B C 1
ATOM 2827 O O . VAL B 1 173 ? 31.509 13.514 25.987 1.00 41.16 170 VAL B O 1
ATOM 2831 N N . TRP B 1 174 ? 33.419 14.139 27.026 1.00 42.56 171 TRP B N 1
ATOM 2832 C CA . TRP B 1 174 ? 32.725 14.882 28.089 1.00 31.72 171 TRP B CA 1
ATOM 2833 C C . TRP B 1 174 ? 31.832 15.963 27.489 1.00 44.95 171 TRP B C 1
ATOM 2834 O O . TRP B 1 174 ? 30.668 16.082 27.845 1.00 38.71 171 TRP B O 1
ATOM 2845 N N . GLN B 1 175 ? 32.388 16.737 26.566 1.00 45.70 172 GLN B N 1
ATOM 2846 C CA . GLN B 1 175 ? 31.616 17.750 25.865 1.00 54.30 172 GLN B CA 1
ATOM 2847 C C . GLN B 1 175 ? 30.265 17.258 25.312 1.00 50.89 172 GLN B C 1
ATOM 2848 O O . GLN B 1 175 ? 29.288 18.017 25.291 1.00 40.91 172 GLN B O 1
ATOM 2854 N N . ILE B 1 176 ? 30.198 16.004 24.867 1.00 41.57 173 ILE B N 1
ATOM 2855 C CA . ILE B 1 176 ? 28.943 15.504 24.298 1.00 45.65 173 ILE B CA 1
ATOM 2856 C C . ILE B 1 176 ? 28.022 14.819 25.293 1.00 47.86 173 ILE B C 1
ATOM 2857 O O . ILE B 1 176 ? 26.849 14.592 24.993 1.00 62.91 173 ILE B O 1
ATOM 2862 N N . VAL B 1 177 ? 28.527 14.476 26.469 1.00 46.53 174 VAL B N 1
ATOM 2863 C CA . VAL B 1 177 ? 27.650 13.846 27.442 1.00 49.89 174 VAL B CA 1
ATOM 2864 C C . VAL B 1 177 ? 27.100 14.851 28.453 1.00 44.64 174 VAL B C 1
ATOM 2865 O O . VAL B 1 177 ? 25.987 14.707 28.937 1.00 47.67 174 VAL B O 1
ATOM 2869 N N . LYS B 1 178 ? 27.866 15.894 28.729 1.00 53.83 175 LYS B N 1
ATOM 2870 C CA . LYS B 1 178 ? 27.499 16.834 29.777 1.00 57.30 175 LYS B CA 1
ATOM 2871 C C . LYS B 1 178 ? 26.206 17.599 29.482 1.00 61.41 175 LYS B C 1
ATOM 2872 O O . LYS B 1 178 ? 25.484 17.960 30.419 1.00 58.52 175 LYS B O 1
#